Protein AF-F0SH01-F1 (afdb_monomer)

Solvent-accessible surface area (backbone atoms only — not comparable to full-atom values): 15893 Å² total; per-residue (Å²): 144,84,71,73,72,69,57,60,60,58,58,56,66,62,65,69,68,77,70,70,72,73,74,73,81,57,83,86,69,42,70,68,58,57,52,43,49,51,37,53,49,56,49,49,56,51,41,52,53,44,35,69,57,46,39,60,54,51,52,52,50,36,33,72,75,47,44,94,51,23,65,61,57,51,55,61,57,44,83,48,73,80,53,40,62,74,52,72,56,98,60,82,76,80,40,60,64,52,44,46,44,32,52,62,66,40,24,83,83,57,43,54,86,79,44,58,76,64,53,55,49,41,46,56,50,51,49,50,52,52,50,40,54,75,68,68,49,91,56,51,69,68,56,39,52,49,50,38,53,44,45,24,55,48,30,46,70,74,66,36,54,69,65,18,47,55,37,48,51,55,48,49,53,53,49,54,50,56,49,50,53,52,51,53,51,51,51,51,52,51,53,52,53,53,51,51,54,53,53,48,50,50,52,52,52,52,51,51,53,54,44,50,54,51,61,73,65,75,51,96,74,42,64,65,60,45,52,51,52,51,52,51,51,52,49,52,46,51,50,54,74,71,50,76,80,87,76,63,59,82,41,67,34,95,88,75,72,43,79,35,59,54,95,62,56,84,78,81,72,66,81,73,133

Organism: Rubinisphaera brasiliensis (strain ATCC 49424 / DSM 5305 / JCM 21570 / IAM 15109 / NBRC 103401 / IFAM 1448) (NCBI:txid756272)

Sequence (273 aa):
MNQSLANSDAEKSNADKSNAARPEPTEESSPAREKKALHRDYVRDALDTLVEGLAPYAEDRLRDVYRDNWMRYAKSSFRRPREQAKTQGNDFEWDAHSTLTVIWDQWNAVFRQHLGHYERSLVSELREFRNRWAHQRQLNFDDTYRVLDSIERLLTAIGCDELASEIYDSKQELLEREFSDKLNEDQRRRHNQQNKWWTIGVYVICCIAIVAQMILSWQSSSYLLAGFVVIVFIFLIYQRLRNEPVVYGPRECRKCFRIIYTPDCPYCGRKNN

Structure (mmCIF, N/CA/C/O backbone):
data_AF-F0SH01-F1
#
_entry.id   AF-F0SH01-F1
#
loop_
_atom_site.group_PDB
_atom_site.id
_atom_site.type_symbol
_atom_site.label_atom_id
_atom_site.label_alt_id
_atom_site.label_comp_id
_atom_site.label_asym_id
_atom_site.label_entity_id
_atom_site.label_seq_id
_atom_site.pdbx_PDB_ins_code
_atom_site.Cartn_x
_atom_site.Cartn_y
_atom_site.Cartn_z
_atom_site.occupancy
_atom_site.B_iso_or_equiv
_atom_site.auth_seq_id
_atom_site.auth_comp_id
_atom_site.auth_asym_id
_atom_site.auth_atom_id
_atom_site.pdbx_PDB_model_num
ATOM 1 N N . MET A 1 1 ? 15.826 -59.016 -51.891 1.00 50.75 1 MET A N 1
ATOM 2 C CA . MET A 1 1 ? 15.170 -57.807 -52.437 1.00 50.75 1 MET A CA 1
ATOM 3 C C . MET A 1 1 ? 13.979 -57.390 -51.563 1.00 50.75 1 MET A C 1
ATOM 5 O O . MET A 1 1 ? 12.915 -57.143 -52.091 1.00 50.75 1 MET A O 1
ATOM 9 N N . ASN A 1 2 ? 14.147 -57.353 -50.230 1.00 47.81 2 ASN A N 1
ATOM 10 C CA . ASN A 1 2 ? 13.101 -57.001 -49.248 1.00 47.81 2 ASN A CA 1
ATOM 11 C C . ASN A 1 2 ? 13.754 -56.531 -47.928 1.00 47.81 2 ASN A C 1
ATOM 13 O O . ASN A 1 2 ? 13.480 -57.052 -46.856 1.00 47.81 2 ASN A O 1
ATOM 17 N N . GLN A 1 3 ? 14.706 -55.597 -48.018 1.00 47.91 3 GLN A N 1
ATOM 18 C CA . GLN A 1 3 ? 15.321 -54.976 -46.832 1.00 47.91 3 GLN A CA 1
ATOM 19 C C . GLN A 1 3 ? 15.516 -53.457 -46.965 1.00 47.91 3 GLN A C 1
ATOM 21 O O . GLN A 1 3 ? 15.785 -52.801 -45.969 1.00 47.91 3 GLN A O 1
ATOM 26 N N . SER A 1 4 ? 15.307 -52.866 -48.152 1.00 47.84 4 SER A N 1
ATOM 27 C CA . SER A 1 4 ? 15.396 -51.408 -48.344 1.00 47.84 4 SER A CA 1
ATOM 28 C C . SER A 1 4 ? 14.057 -50.672 -48.219 1.00 47.84 4 SER A C 1
ATOM 30 O O . SER A 1 4 ? 14.062 -49.455 -48.101 1.00 47.84 4 SER A O 1
ATOM 32 N N . LEU A 1 5 ? 12.920 -51.379 -48.225 1.00 47.28 5 LEU A N 1
ATOM 33 C CA . LEU A 1 5 ? 11.587 -50.768 -48.090 1.00 47.28 5 LEU A CA 1
ATOM 34 C C . LEU A 1 5 ? 11.130 -50.626 -46.629 1.00 47.28 5 LEU A C 1
ATOM 36 O O . LEU A 1 5 ? 10.235 -49.845 -46.354 1.00 47.28 5 LEU A O 1
ATOM 40 N N . ALA A 1 6 ? 11.771 -51.317 -45.679 1.00 44.41 6 ALA A N 1
ATOM 41 C CA . ALA A 1 6 ? 11.445 -51.187 -44.254 1.00 44.41 6 ALA A CA 1
ATOM 42 C C . ALA A 1 6 ? 12.152 -49.997 -43.572 1.00 44.41 6 ALA A C 1
ATOM 44 O O . ALA A 1 6 ? 11.698 -49.530 -42.532 1.00 44.41 6 ALA A O 1
ATOM 45 N N . ASN A 1 7 ? 13.236 -49.475 -44.164 1.00 45.88 7 ASN A N 1
ATOM 46 C CA . ASN A 1 7 ? 13.971 -48.332 -43.608 1.00 45.88 7 ASN A CA 1
ATOM 47 C C . ASN A 1 7 ? 13.431 -46.968 -44.072 1.00 45.88 7 ASN A C 1
ATOM 49 O O . ASN A 1 7 ? 13.646 -45.983 -43.374 1.00 45.88 7 ASN A O 1
ATOM 53 N N . SER A 1 8 ? 12.682 -46.886 -45.180 1.00 45.12 8 SER A N 1
ATOM 54 C CA . SER A 1 8 ? 12.105 -45.611 -45.645 1.00 45.12 8 SER A CA 1
ATOM 55 C C . SER A 1 8 ? 10.861 -45.173 -44.868 1.00 45.12 8 SER A C 1
ATOM 57 O O . SER A 1 8 ? 10.543 -43.984 -44.836 1.00 45.12 8 SER A O 1
ATOM 59 N N . ASP A 1 9 ? 10.164 -46.115 -44.230 1.00 44.12 9 ASP A N 1
ATOM 60 C CA . ASP A 1 9 ? 8.953 -45.826 -43.453 1.00 44.12 9 ASP A CA 1
ATOM 61 C C . ASP A 1 9 ? 9.283 -45.441 -42.001 1.00 44.12 9 ASP A C 1
ATOM 63 O O . ASP A 1 9 ? 8.561 -44.660 -41.377 1.00 44.12 9 ASP A O 1
ATOM 67 N N . ALA A 1 10 ? 10.434 -45.890 -41.485 1.00 41.59 10 ALA A N 1
ATOM 68 C CA . ALA A 1 10 ? 10.948 -45.470 -40.183 1.00 41.59 10 ALA A CA 1
ATOM 69 C C . ALA A 1 10 ? 11.463 -44.016 -40.201 1.00 41.59 10 ALA A C 1
ATOM 71 O O . ALA A 1 10 ? 11.224 -43.272 -39.247 1.00 41.59 10 ALA A O 1
ATOM 72 N N . GLU A 1 11 ? 12.087 -43.577 -41.301 1.00 42.56 11 GLU A N 1
ATOM 73 C CA . GLU A 1 11 ? 12.596 -42.204 -41.459 1.00 42.56 11 GLU A CA 1
ATOM 74 C C . GLU A 1 11 ? 11.481 -41.166 -41.673 1.00 42.56 11 GLU A C 1
ATOM 76 O O . GLU A 1 11 ? 11.584 -40.040 -41.185 1.00 42.56 11 GLU A O 1
ATOM 81 N N . LYS A 1 12 ? 10.362 -41.546 -42.306 1.00 41.91 12 LYS A N 1
ATOM 82 C CA . LYS A 1 12 ? 9.198 -40.654 -42.466 1.00 41.91 12 LYS A CA 1
ATOM 83 C C . LYS A 1 12 ? 8.410 -40.434 -41.174 1.00 41.91 12 LYS A C 1
ATOM 85 O O . LYS A 1 12 ? 7.830 -39.366 -41.009 1.00 41.91 12 LYS A O 1
ATOM 90 N N . SER A 1 13 ? 8.440 -41.373 -40.224 1.00 40.19 13 SER A N 1
ATOM 91 C CA . SER A 1 13 ? 7.768 -41.193 -38.923 1.00 40.19 13 SER A CA 1
ATOM 92 C C . SER A 1 13 ? 8.499 -40.232 -37.970 1.00 40.19 13 SER A C 1
ATOM 94 O O . SER A 1 13 ? 7.921 -39.778 -36.980 1.00 40.19 13 SER A O 1
ATOM 96 N N . ASN A 1 14 ? 9.765 -39.908 -38.265 1.00 40.03 14 ASN A N 1
ATOM 97 C CA . ASN A 1 14 ? 10.596 -39.043 -37.427 1.00 40.03 14 ASN A CA 1
ATOM 98 C C . ASN A 1 14 ? 10.674 -37.591 -37.940 1.00 40.03 14 ASN A C 1
ATOM 100 O O . ASN A 1 14 ? 11.150 -36.715 -37.224 1.00 40.03 14 ASN A O 1
ATOM 104 N N . ALA A 1 15 ? 10.162 -37.320 -39.147 1.00 35.28 15 ALA A N 1
ATOM 105 C CA . ALA A 1 15 ? 10.068 -35.972 -39.716 1.00 35.28 15 ALA A CA 1
ATOM 106 C C . ALA A 1 15 ? 8.782 -35.219 -39.305 1.00 35.28 15 ALA A C 1
ATOM 108 O O . ALA A 1 15 ? 8.747 -33.996 -39.377 1.00 35.28 15 ALA A O 1
ATOM 109 N N . ASP A 1 16 ? 7.757 -35.922 -38.807 1.00 36.41 16 ASP A N 1
ATOM 110 C CA . ASP A 1 16 ? 6.488 -35.317 -38.354 1.00 36.41 16 ASP A CA 1
ATOM 111 C C . ASP A 1 16 ? 6.475 -34.943 -36.856 1.00 36.41 16 ASP A C 1
ATOM 113 O O . ASP A 1 16 ? 5.532 -34.332 -36.357 1.00 36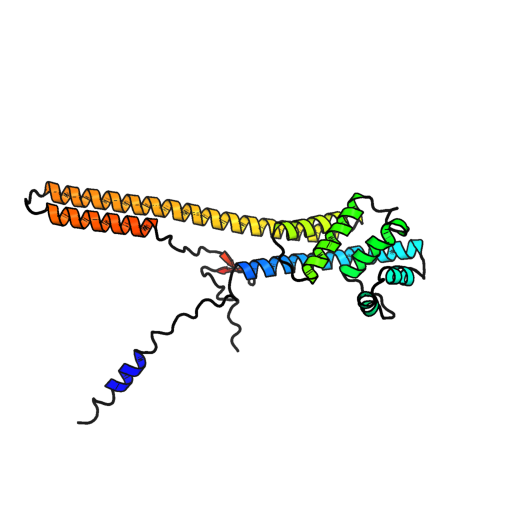.41 16 ASP A O 1
ATOM 117 N N . LYS A 1 17 ? 7.543 -35.263 -36.109 1.00 41.81 17 LYS A N 1
ATOM 118 C CA . LYS A 1 17 ? 7.677 -34.917 -34.678 1.00 41.81 17 LYS A CA 1
ATOM 119 C C . LYS A 1 17 ? 8.419 -33.605 -34.409 1.00 41.81 17 LYS A C 1
ATOM 121 O O . LYS A 1 17 ? 8.503 -33.192 -33.255 1.00 41.81 17 LYS A O 1
ATOM 126 N N . SER A 1 18 ? 8.914 -32.914 -35.437 1.00 39.06 18 SER A N 1
ATOM 127 C CA . SER A 1 18 ? 9.563 -31.601 -35.284 1.00 39.06 18 SER A CA 1
ATOM 128 C C . SER A 1 18 ? 8.606 -30.414 -35.406 1.00 39.06 18 SER A C 1
ATOM 130 O O . SER A 1 18 ? 9.045 -29.275 -35.272 1.00 39.06 18 SER A O 1
ATOM 132 N N . ASN A 1 19 ? 7.310 -30.655 -35.622 1.00 43.19 19 ASN A N 1
ATOM 133 C CA . ASN A 1 19 ? 6.289 -29.609 -35.672 1.00 43.19 19 ASN A CA 1
ATOM 134 C C . ASN A 1 19 ? 5.357 -29.679 -34.453 1.00 43.19 19 ASN A C 1
ATOM 136 O O . ASN A 1 19 ? 4.139 -29.543 -34.564 1.00 43.19 19 ASN A O 1
ATOM 140 N N . ALA A 1 20 ? 5.940 -29.912 -33.270 1.00 37.62 20 ALA A N 1
ATOM 141 C CA . ALA A 1 20 ? 5.263 -29.658 -32.009 1.00 37.62 20 ALA A CA 1
ATOM 142 C C . ALA A 1 20 ? 4.973 -28.156 -31.947 1.00 37.62 20 ALA A C 1
ATOM 144 O O . ALA A 1 20 ? 5.840 -27.354 -31.592 1.00 37.62 20 ALA A O 1
ATOM 145 N N . ALA A 1 21 ? 3.761 -27.791 -32.370 1.00 39.41 21 ALA A N 1
ATOM 146 C CA . ALA A 1 21 ? 3.187 -26.478 -32.174 1.00 39.41 21 ALA A CA 1
ATOM 147 C C . ALA A 1 21 ? 3.520 -26.039 -30.748 1.00 39.41 21 ALA A C 1
ATOM 149 O O . ALA A 1 21 ? 3.145 -26.694 -29.772 1.00 39.41 21 ALA A O 1
ATOM 150 N N . ARG A 1 22 ? 4.309 -24.967 -30.650 1.00 37.25 22 ARG A N 1
ATOM 151 C CA . ARG A 1 22 ? 4.586 -24.287 -29.392 1.00 37.25 22 ARG A CA 1
ATOM 152 C C . ARG A 1 22 ? 3.225 -24.077 -28.723 1.00 37.25 22 ARG A C 1
ATOM 154 O O . ARG A 1 22 ? 2.374 -23.480 -29.382 1.00 37.25 22 ARG A O 1
ATOM 161 N N . PRO A 1 23 ? 2.983 -24.591 -27.503 1.00 39.38 23 PRO A N 1
ATOM 162 C CA . PRO A 1 23 ? 1.708 -24.354 -26.848 1.00 39.38 23 PRO A CA 1
ATOM 163 C C . PRO A 1 23 ? 1.496 -22.843 -26.828 1.00 39.38 23 PRO A C 1
ATOM 165 O O . PRO A 1 23 ? 2.409 -22.100 -26.444 1.00 39.38 23 PRO A O 1
ATOM 168 N N . GLU A 1 24 ? 0.344 -22.389 -27.331 1.00 43.31 24 GLU A N 1
ATOM 169 C CA . GLU A 1 24 ? -0.058 -20.999 -27.152 1.00 43.31 24 GLU A CA 1
ATOM 170 C C . GLU A 1 24 ? 0.099 -20.671 -25.664 1.00 43.31 24 GLU A C 1
ATOM 172 O O . GLU A 1 24 ? -0.252 -21.509 -24.825 1.00 43.31 24 GLU A O 1
ATOM 177 N N . PRO A 1 25 ? 0.696 -19.519 -25.314 1.00 37.97 25 PRO A N 1
ATOM 178 C CA . PRO A 1 25 ? 0.899 -19.169 -23.922 1.00 37.97 25 PRO A CA 1
ATOM 179 C C . PRO A 1 25 ? -0.473 -19.137 -23.255 1.00 37.97 25 PRO A C 1
ATOM 181 O O . PRO A 1 25 ? -1.287 -18.258 -23.528 1.00 37.97 25 PRO A O 1
ATOM 184 N N . THR A 1 26 ? -0.745 -20.133 -22.413 1.00 43.59 26 THR A N 1
ATOM 185 C CA . THR A 1 26 ? -1.956 -20.192 -21.601 1.00 43.59 26 THR A CA 1
ATOM 186 C C . THR A 1 26 ? -2.073 -18.867 -20.856 1.00 43.59 26 THR A C 1
ATOM 188 O O . THR A 1 26 ? -1.114 -18.463 -20.194 1.00 43.59 26 THR A O 1
ATOM 191 N N . GLU A 1 27 ? -3.237 -18.211 -20.913 1.00 45.94 27 GLU A N 1
ATOM 192 C CA . GLU A 1 27 ? -3.537 -16.962 -20.183 1.00 45.94 27 GLU A CA 1
ATOM 193 C C . GLU A 1 27 ? -3.196 -17.032 -18.672 1.00 45.94 27 GLU A C 1
ATOM 195 O O . GLU A 1 27 ? -3.112 -16.014 -17.982 1.00 45.94 27 GLU A O 1
ATOM 200 N N . GLU A 1 28 ? -2.953 -18.238 -18.151 1.00 43.59 28 GLU A N 1
ATOM 201 C CA . GLU A 1 28 ? -2.461 -18.543 -16.812 1.00 43.59 28 GLU A CA 1
ATOM 202 C C . GLU A 1 28 ? -1.065 -18.008 -16.450 1.00 43.59 28 GLU A C 1
ATOM 204 O O . GLU A 1 28 ? -0.846 -17.749 -15.265 1.00 43.59 28 GLU A O 1
ATOM 209 N N . SER A 1 29 ? -0.150 -17.776 -17.401 1.00 49.88 29 SER A N 1
ATOM 210 C CA . SER A 1 29 ? 1.235 -17.351 -17.098 1.00 49.88 29 SER A CA 1
ATOM 211 C C . SER A 1 29 ? 1.514 -15.852 -17.287 1.00 49.88 29 SER A C 1
ATOM 213 O O . SER A 1 29 ? 2.654 -15.400 -17.175 1.00 49.88 29 SER A O 1
ATOM 215 N N . SER A 1 30 ? 0.481 -15.040 -17.537 1.00 58.41 30 SER A N 1
ATOM 216 C CA . SER A 1 30 ? 0.670 -13.618 -17.842 1.00 58.41 30 SER A CA 1
ATOM 217 C C . SER A 1 30 ? 1.223 -12.820 -16.641 1.00 58.41 30 SER A C 1
ATOM 219 O O . SER A 1 30 ? 0.652 -12.887 -15.544 1.00 58.41 30 SER A O 1
ATOM 221 N N . PRO A 1 31 ? 2.265 -11.978 -16.828 1.00 65.00 31 PRO A N 1
ATOM 222 C CA . PRO A 1 31 ? 2.878 -11.165 -15.766 1.00 65.00 31 PRO A CA 1
ATOM 223 C C . PRO A 1 31 ? 1.879 -10.239 -15.050 1.00 65.00 31 PRO A C 1
ATOM 225 O O . PRO A 1 31 ? 2.060 -9.893 -13.881 1.00 65.00 31 PRO A O 1
ATOM 228 N N . ALA A 1 32 ? 0.776 -9.879 -15.713 1.00 67.69 32 ALA A N 1
ATOM 229 C CA . ALA A 1 32 ? -0.304 -9.104 -15.112 1.00 67.69 32 ALA A CA 1
ATOM 230 C C . ALA A 1 32 ? -1.069 -9.886 -14.027 1.00 67.69 32 ALA A C 1
ATOM 232 O O . ALA A 1 32 ? -1.496 -9.299 -13.034 1.00 67.69 32 ALA A O 1
ATOM 233 N N . ARG A 1 33 ? -1.243 -11.205 -14.185 1.00 69.75 33 ARG A N 1
ATOM 234 C CA . ARG A 1 33 ? -1.909 -12.058 -13.187 1.00 69.75 33 ARG A CA 1
ATOM 235 C C . ARG A 1 33 ? -1.016 -12.274 -11.966 1.00 69.75 33 ARG A C 1
ATOM 237 O O . ARG A 1 33 ? -1.508 -12.196 -10.845 1.00 69.75 33 ARG A O 1
ATOM 244 N N . GLU A 1 34 ? 0.287 -12.449 -12.182 1.00 74.62 34 GLU A N 1
ATOM 245 C CA . GLU A 1 34 ? 1.290 -12.530 -11.111 1.00 74.62 34 GLU A CA 1
ATOM 246 C C . GLU A 1 34 ? 1.342 -11.224 -10.297 1.00 74.62 34 GLU A C 1
ATOM 248 O O . GLU A 1 34 ? 1.315 -11.263 -9.069 1.00 74.62 34 GLU A O 1
ATOM 253 N N . LYS A 1 35 ? 1.310 -10.054 -10.960 1.00 77.69 35 LYS A N 1
ATOM 254 C CA . LYS A 1 35 ? 1.216 -8.744 -10.283 1.00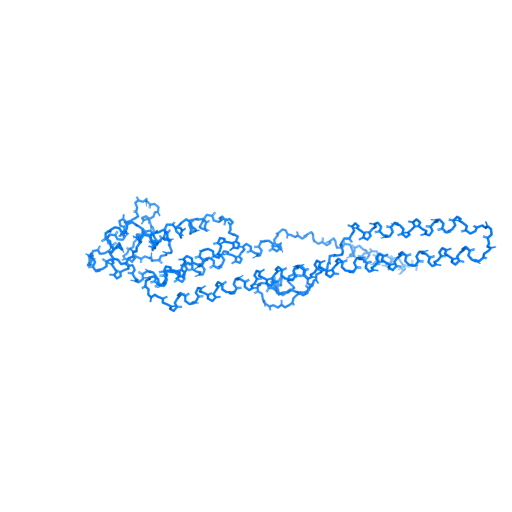 77.69 35 LYS A CA 1
ATOM 255 C C . LYS A 1 35 ? -0.059 -8.600 -9.453 1.00 77.69 35 LYS A C 1
ATOM 257 O O . LYS A 1 35 ? 0.003 -8.136 -8.321 1.00 77.69 35 LYS A O 1
ATOM 262 N N . LYS A 1 36 ? -1.206 -9.039 -9.979 1.00 80.56 36 LYS A N 1
ATOM 263 C CA . LYS A 1 36 ? -2.480 -9.013 -9.241 1.00 80.56 36 LYS A CA 1
ATOM 264 C C . LYS A 1 36 ? -2.457 -9.904 -7.998 1.00 80.56 36 LYS A C 1
ATOM 266 O O . LYS A 1 36 ? -2.973 -9.488 -6.968 1.00 80.56 36 LYS A O 1
ATOM 271 N N . ALA A 1 37 ? -1.890 -11.108 -8.092 1.00 83.88 37 ALA A N 1
ATOM 272 C CA . ALA A 1 37 ? -1.776 -12.013 -6.949 1.00 83.88 37 ALA A CA 1
ATOM 273 C C . ALA A 1 37 ? -0.927 -11.388 -5.832 1.00 83.88 37 ALA A C 1
ATOM 275 O O . ALA A 1 37 ? -1.395 -11.301 -4.703 1.00 83.88 37 ALA A O 1
ATOM 276 N N . LEU A 1 38 ? 0.231 -10.824 -6.195 1.00 87.38 38 LEU A N 1
ATOM 277 C CA . LEU A 1 38 ? 1.145 -10.151 -5.270 1.00 87.38 38 LEU A CA 1
ATOM 278 C C . LEU A 1 38 ? 0.457 -9.044 -4.453 1.00 87.38 38 LEU A C 1
ATOM 280 O O . LEU A 1 38 ? 0.534 -9.042 -3.232 1.00 87.38 38 LEU A O 1
ATOM 284 N N . HIS A 1 39 ? -0.256 -8.122 -5.110 1.00 91.00 39 HIS A N 1
ATOM 285 C CA . HIS A 1 39 ? -0.965 -7.036 -4.416 1.00 91.00 39 HIS A CA 1
ATOM 286 C C . HIS A 1 39 ? -2.023 -7.554 -3.433 1.00 91.00 39 HIS A C 1
ATOM 288 O O . HIS A 1 39 ? -2.220 -6.984 -2.363 1.00 91.00 39 HIS A O 1
ATOM 294 N N . ARG A 1 40 ? -2.706 -8.652 -3.779 1.00 90.62 40 ARG A N 1
ATOM 295 C CA . ARG A 1 40 ? -3.684 -9.268 -2.875 1.00 90.62 40 ARG A CA 1
ATOM 296 C C . ARG A 1 40 ? -3.033 -9.939 -1.673 1.00 90.62 40 ARG A C 1
ATOM 298 O O . ARG A 1 40 ? -3.674 -9.953 -0.625 1.00 90.62 40 ARG A O 1
ATOM 305 N N . ASP A 1 41 ? -1.840 -10.500 -1.842 1.00 91.62 41 ASP A N 1
ATOM 306 C CA . ASP A 1 41 ? -1.073 -11.108 -0.757 1.00 91.62 41 ASP A CA 1
ATOM 307 C C . ASP A 1 41 ? -0.595 -10.025 0.221 1.00 91.62 41 ASP A C 1
ATOM 309 O O . ASP A 1 41 ? -0.953 -10.108 1.388 1.00 91.62 41 ASP A O 1
ATOM 313 N N . TYR A 1 42 ? 0.010 -8.927 -0.257 1.00 93.56 42 TYR A N 1
ATOM 314 C CA . TYR A 1 42 ? 0.373 -7.784 0.604 1.00 93.56 42 TYR A CA 1
ATOM 315 C C . TYR A 1 42 ? -0.819 -7.222 1.391 1.00 93.56 42 TYR A C 1
ATOM 317 O O . TYR A 1 42 ? -0.696 -6.929 2.574 1.00 93.56 42 TYR A O 1
ATOM 325 N N . VAL A 1 43 ? -1.989 -7.068 0.754 1.00 95.19 43 VAL A N 1
ATOM 326 C CA . VAL A 1 43 ? -3.188 -6.587 1.463 1.00 95.19 43 VAL A CA 1
ATOM 327 C C . VAL A 1 43 ? -3.702 -7.607 2.476 1.00 95.19 43 VAL A C 1
ATOM 329 O O . VAL A 1 43 ? -4.187 -7.197 3.524 1.00 95.19 43 VAL A O 1
ATOM 332 N N . ARG A 1 44 ? -3.632 -8.912 2.183 1.00 94.44 44 ARG A N 1
ATOM 333 C CA . ARG A 1 44 ? -4.015 -9.949 3.151 1.00 94.44 44 ARG A CA 1
ATOM 334 C C . ARG A 1 44 ? -3.104 -9.868 4.371 1.00 94.44 44 ARG A C 1
ATOM 336 O O . ARG A 1 44 ? -3.612 -9.684 5.466 1.00 94.44 44 ARG A O 1
ATOM 343 N N . ASP A 1 45 ? -1.798 -9.939 4.144 1.00 95.56 45 ASP A N 1
ATOM 344 C CA . ASP A 1 45 ? -0.805 -10.006 5.211 1.00 95.56 45 ASP A CA 1
ATOM 345 C C . ASP A 1 45 ? -0.876 -8.733 6.075 1.00 95.56 45 ASP A C 1
ATOM 347 O O . ASP A 1 45 ? -0.974 -8.817 7.293 1.00 95.56 45 ASP A O 1
ATOM 351 N N . ALA A 1 46 ? -1.020 -7.554 5.456 1.00 96.81 46 ALA A N 1
ATOM 352 C CA . ALA A 1 46 ? -1.206 -6.304 6.192 1.00 96.81 46 ALA A CA 1
ATOM 353 C C . ALA A 1 46 ? -2.509 -6.260 7.017 1.00 96.81 46 ALA A C 1
ATOM 355 O O . ALA A 1 46 ? -2.527 -5.711 8.118 1.00 96.81 46 ALA A O 1
ATOM 356 N N . LEU A 1 47 ? -3.616 -6.810 6.499 1.00 96.56 47 LEU A N 1
ATOM 357 C CA . LEU A 1 47 ? -4.873 -6.901 7.250 1.00 96.56 47 LEU A CA 1
ATOM 358 C C . LEU A 1 47 ? -4.767 -7.878 8.427 1.00 96.56 47 LEU A C 1
ATOM 360 O O . LEU A 1 47 ? -5.421 -7.643 9.441 1.00 96.56 47 LEU A O 1
ATOM 364 N N . ASP A 1 48 ? -3.965 -8.933 8.305 1.00 96.38 48 ASP A N 1
ATOM 365 C CA . ASP A 1 48 ? -3.720 -9.885 9.388 1.00 96.38 48 ASP A CA 1
ATOM 366 C C . ASP A 1 48 ? -2.876 -9.224 10.498 1.00 96.38 48 ASP A C 1
ATOM 368 O O . ASP A 1 48 ? -3.296 -9.228 11.656 1.00 96.38 48 ASP A O 1
ATOM 372 N N . THR A 1 49 ? -1.794 -8.515 10.148 1.00 97.44 49 THR A N 1
ATOM 373 C CA . THR A 1 49 ? -1.001 -7.697 11.093 1.00 97.44 49 THR A CA 1
ATOM 374 C C . THR A 1 49 ? -1.848 -6.609 11.766 1.00 97.44 49 THR A C 1
ATOM 376 O O . THR A 1 49 ? -1.715 -6.336 12.960 1.00 97.44 49 THR A O 1
ATOM 379 N N . LEU A 1 50 ? -2.776 -5.986 11.026 1.00 97.44 50 LEU A N 1
ATOM 380 C CA . LEU A 1 50 ? -3.717 -5.029 11.610 1.00 97.44 50 LEU A CA 1
ATOM 381 C C . LEU A 1 50 ? -4.560 -5.686 12.707 1.00 97.44 50 LEU A C 1
ATOM 383 O O . LEU A 1 50 ? -4.773 -5.076 13.751 1.00 97.44 50 LEU A O 1
ATOM 387 N N . VAL A 1 51 ? -5.080 -6.892 12.465 1.00 96.69 51 VAL A N 1
ATOM 388 C CA . VAL A 1 51 ? -5.902 -7.616 13.445 1.00 96.69 51 VAL A CA 1
ATOM 389 C C . VAL A 1 51 ? -5.086 -7.954 14.684 1.00 96.69 51 VAL A C 1
ATOM 391 O O . VAL A 1 51 ? -5.598 -7.764 15.785 1.00 96.69 51 VAL A O 1
ATOM 394 N N . GLU A 1 52 ? -3.835 -8.376 14.515 1.00 96.69 52 GLU A N 1
ATOM 395 C CA . GLU A 1 52 ? -2.928 -8.708 15.616 1.00 96.69 52 GLU A CA 1
ATOM 396 C C . GLU A 1 52 ? -2.767 -7.555 16.618 1.00 96.69 52 GLU A C 1
ATOM 398 O O . GLU A 1 52 ? -2.867 -7.771 17.824 1.00 96.69 52 GLU A O 1
ATOM 403 N N . GLY A 1 53 ? -2.615 -6.316 16.138 1.00 95.75 53 GLY A N 1
ATOM 404 C CA . GLY A 1 53 ? -2.519 -5.141 17.014 1.00 95.75 53 GLY A CA 1
ATOM 405 C C . GLY A 1 53 ? -3.870 -4.590 17.471 1.00 95.75 53 GLY A C 1
ATOM 406 O O . GLY A 1 53 ? -4.057 -4.197 18.624 1.00 95.75 53 GLY A O 1
ATOM 407 N N . LEU A 1 54 ? -4.843 -4.542 16.562 1.00 95.69 54 LEU A N 1
ATOM 408 C CA . LEU A 1 54 ? -6.087 -3.808 16.776 1.00 95.69 54 LEU A CA 1
ATOM 409 C C . LEU A 1 54 ? -7.133 -4.609 17.563 1.00 95.69 54 LEU A C 1
ATOM 411 O O . LEU A 1 54 ? -7.957 -4.003 18.251 1.00 95.69 54 LEU A O 1
ATOM 415 N N . ALA A 1 55 ? -7.128 -5.943 17.479 1.00 95.12 55 ALA A N 1
ATOM 416 C CA . ALA A 1 55 ? -8.090 -6.777 18.199 1.00 95.12 55 ALA A CA 1
ATOM 417 C C . ALA A 1 55 ? -7.891 -6.745 19.728 1.00 95.12 55 ALA A C 1
ATOM 419 O O . ALA A 1 55 ? -8.872 -6.441 20.415 1.00 95.12 55 ALA A O 1
ATOM 420 N N . PRO A 1 56 ? -6.672 -6.940 20.280 1.00 95.56 56 PRO A N 1
ATOM 421 C CA . PRO A 1 56 ? -6.439 -6.803 21.721 1.00 95.56 56 PRO A CA 1
ATOM 422 C C . PRO A 1 56 ? -6.787 -5.399 22.227 1.00 95.56 56 PRO A C 1
ATOM 424 O O . PRO A 1 56 ? -7.500 -5.252 23.218 1.00 95.56 56 PRO A O 1
ATOM 427 N N . TYR A 1 57 ? -6.391 -4.360 21.482 1.00 95.94 57 TYR A N 1
ATOM 428 C CA . TYR A 1 57 ? -6.744 -2.976 21.804 1.00 95.94 57 TYR A CA 1
ATOM 429 C C . TYR A 1 57 ? -8.265 -2.759 21.850 1.00 95.94 57 TYR A C 1
ATOM 431 O O . TYR A 1 57 ? -8.782 -2.109 22.761 1.00 95.94 57 TYR A O 1
ATOM 439 N N . ALA A 1 58 ? -9.004 -3.289 20.871 1.00 95.31 58 ALA A N 1
ATOM 440 C CA . ALA A 1 58 ? -10.457 -3.171 20.838 1.00 95.31 58 ALA A CA 1
ATOM 441 C C . ALA A 1 58 ? -11.108 -3.877 22.030 1.00 95.31 58 ALA A C 1
ATOM 443 O O . ALA A 1 58 ? -12.015 -3.315 22.647 1.00 95.31 58 ALA A O 1
ATOM 444 N N . GLU A 1 59 ? -10.645 -5.082 22.360 1.00 94.69 59 GLU A N 1
ATOM 445 C CA . GLU A 1 59 ? -11.140 -5.852 23.495 1.00 94.69 59 GLU A CA 1
ATOM 446 C C . GLU A 1 59 ? -10.920 -5.119 24.823 1.00 94.69 59 GLU A C 1
ATOM 448 O O . GLU A 1 59 ? -11.877 -4.947 25.582 1.00 94.69 59 GLU A O 1
ATOM 453 N N . ASP A 1 60 ? -9.713 -4.609 25.067 1.00 95.00 60 ASP A N 1
ATOM 454 C CA . ASP A 1 60 ? -9.379 -3.868 26.287 1.00 95.00 60 ASP A CA 1
ATOM 455 C C . ASP A 1 60 ? -10.259 -2.625 26.449 1.00 95.00 60 ASP A C 1
ATOM 457 O O . ASP A 1 60 ? -10.876 -2.415 27.496 1.00 95.00 60 ASP A O 1
ATOM 461 N N . ARG A 1 61 ? -10.426 -1.836 25.380 1.00 95.69 61 ARG A N 1
ATOM 462 C CA . ARG A 1 61 ? -11.285 -0.640 25.415 1.00 95.69 61 ARG A CA 1
ATOM 463 C C . ARG A 1 61 ? -12.756 -0.975 25.627 1.00 95.69 61 ARG A C 1
ATOM 465 O O . ARG A 1 61 ? -13.463 -0.250 26.330 1.00 95.69 61 ARG A O 1
ATOM 472 N N . LEU A 1 62 ? -13.239 -2.075 25.055 1.00 94.69 62 LEU A N 1
ATOM 473 C CA . LEU A 1 62 ? -14.603 -2.540 25.299 1.00 94.69 62 LEU A CA 1
ATOM 474 C C . LEU A 1 62 ? -14.778 -3.035 26.741 1.00 94.69 62 LEU A C 1
ATOM 476 O O . LEU A 1 62 ? -15.816 -2.760 27.344 1.00 94.69 62 LEU A O 1
ATOM 480 N N . ARG A 1 63 ? -13.783 -3.725 27.311 1.00 95.56 63 ARG A N 1
ATOM 481 C CA . ARG A 1 63 ? -13.777 -4.171 28.715 1.00 95.56 63 ARG A CA 1
ATOM 482 C C . ARG A 1 63 ? -13.725 -2.997 29.690 1.00 95.56 63 ARG A C 1
ATOM 484 O O . ARG A 1 63 ? -14.407 -3.041 30.715 1.00 95.56 63 ARG A O 1
ATOM 491 N N . ASP A 1 64 ? -13.006 -1.927 29.367 1.00 95.69 64 ASP A N 1
ATOM 492 C CA . ASP A 1 64 ? -12.951 -0.715 30.192 1.00 95.69 64 ASP A CA 1
ATOM 493 C C . ASP A 1 64 ? -14.334 -0.074 30.376 1.00 95.69 64 ASP A C 1
ATOM 495 O O . ASP A 1 64 ? -14.694 0.328 31.486 1.00 95.69 64 ASP A O 1
ATOM 499 N N . VAL A 1 65 ? -15.131 -0.025 29.303 1.00 95.31 65 VAL A N 1
ATOM 500 C CA . VAL A 1 65 ? -16.453 0.624 29.298 1.00 95.31 65 VAL A CA 1
ATOM 501 C C . VAL A 1 65 ? -17.569 -0.330 29.730 1.00 95.31 65 VAL A C 1
ATOM 503 O O . VAL A 1 65 ? -18.425 0.035 30.537 1.00 95.31 65 VAL A O 1
ATOM 506 N N . TYR A 1 66 ? -17.579 -1.558 29.208 1.00 94.12 66 TYR A N 1
ATOM 507 C CA . TYR A 1 66 ? -18.693 -2.502 29.360 1.00 94.12 66 TYR A CA 1
ATOM 508 C C . TYR A 1 66 ? -18.424 -3.652 30.338 1.00 94.12 66 TYR A C 1
ATOM 510 O O . TYR A 1 66 ? -19.340 -4.440 30.605 1.00 94.12 66 TYR A O 1
ATOM 518 N N . ARG A 1 67 ? -17.208 -3.746 30.897 1.00 93.75 67 ARG A N 1
ATOM 519 C CA . ARG A 1 67 ? -16.792 -4.798 31.843 1.00 93.75 67 ARG A CA 1
ATOM 520 C C . ARG A 1 67 ? -17.070 -6.188 31.262 1.00 93.75 67 ARG A C 1
ATOM 522 O O . ARG A 1 67 ? -16.810 -6.416 30.086 1.00 93.75 67 ARG A O 1
ATOM 529 N N . ASP A 1 68 ? -17.650 -7.101 32.036 1.00 90.25 68 ASP A N 1
ATOM 530 C CA . ASP A 1 68 ? -17.925 -8.485 31.617 1.00 90.25 68 ASP A CA 1
ATOM 531 C C . ASP A 1 68 ? -18.933 -8.599 30.460 1.00 90.25 68 ASP A C 1
ATOM 533 O O . ASP A 1 68 ? -18.996 -9.620 29.778 1.00 90.25 68 ASP A O 1
ATOM 537 N N . ASN A 1 69 ? -19.707 -7.543 30.187 1.00 90.19 69 ASN A N 1
ATOM 538 C CA . ASN A 1 69 ? -20.695 -7.531 29.107 1.00 90.19 69 ASN A CA 1
ATOM 539 C C . ASN A 1 69 ? -20.118 -7.101 27.752 1.00 90.19 69 ASN A C 1
ATOM 541 O O . ASN A 1 69 ? -20.870 -7.021 26.776 1.00 90.19 69 ASN A O 1
ATOM 545 N N . TRP A 1 70 ? -18.816 -6.819 27.664 1.00 92.19 70 TRP A N 1
ATOM 546 C CA . TRP A 1 70 ? -18.169 -6.303 26.455 1.00 92.19 70 TRP A CA 1
ATOM 547 C C . TRP A 1 70 ? -18.470 -7.144 25.205 1.00 92.19 70 TRP A C 1
ATOM 549 O O . TRP A 1 70 ? -18.822 -6.597 24.159 1.00 92.19 70 TRP A O 1
ATOM 559 N N . MET A 1 71 ? -18.459 -8.475 25.334 1.00 89.38 71 MET A N 1
ATOM 560 C CA . MET A 1 71 ? -18.701 -9.396 24.222 1.00 89.38 71 MET A CA 1
ATOM 561 C C . MET A 1 71 ? -20.125 -9.269 23.662 1.00 89.38 71 MET A C 1
ATOM 563 O O . MET A 1 71 ? -20.341 -9.396 22.456 1.00 89.38 71 MET A O 1
ATOM 567 N N . ARG A 1 72 ? -21.118 -8.974 24.511 1.00 88.75 72 ARG A N 1
ATOM 568 C CA . ARG A 1 72 ? -22.499 -8.735 24.067 1.00 88.75 72 ARG A CA 1
ATOM 569 C C . ARG A 1 72 ? -22.582 -7.480 23.200 1.00 88.75 72 ARG A C 1
ATOM 571 O O . ARG A 1 72 ? -23.275 -7.495 22.183 1.00 88.75 72 ARG A O 1
ATOM 578 N N . TYR A 1 73 ? -21.877 -6.417 23.583 1.00 89.88 73 TYR A N 1
ATOM 579 C CA . TYR A 1 73 ? -21.841 -5.173 22.814 1.00 89.88 73 TYR A CA 1
ATOM 580 C C . TYR A 1 73 ? -21.057 -5.333 21.509 1.00 89.88 73 TYR A C 1
ATOM 582 O O . TYR A 1 73 ? -21.553 -4.908 20.469 1.00 89.88 73 TYR A O 1
ATOM 590 N N . ALA A 1 74 ? -19.929 -6.048 21.520 1.00 90.06 74 ALA A N 1
ATOM 591 C CA . ALA A 1 74 ? -19.198 -6.396 20.300 1.00 90.06 74 ALA A CA 1
ATOM 592 C C . ALA A 1 74 ? -20.077 -7.187 19.312 1.00 90.06 74 ALA A C 1
ATOM 594 O O . ALA A 1 74 ? -20.176 -6.839 18.136 1.00 90.06 74 ALA A O 1
ATOM 595 N N . LYS A 1 75 ? -20.808 -8.204 19.792 1.00 88.25 75 LYS A N 1
ATOM 596 C CA . LYS A 1 75 ? -21.749 -8.981 18.963 1.00 88.25 75 LYS A CA 1
ATOM 597 C C . LYS A 1 75 ? -22.925 -8.139 18.453 1.00 88.25 75 LYS A C 1
ATOM 599 O O . LYS A 1 75 ? -23.423 -8.391 17.358 1.00 88.25 75 LYS A O 1
ATOM 604 N N . SER A 1 76 ? -23.350 -7.114 19.198 1.00 88.56 76 SER A N 1
ATOM 605 C CA . SER A 1 76 ? -24.445 -6.221 18.785 1.00 88.56 76 SER A CA 1
ATOM 606 C C . SER A 1 76 ? -24.119 -5.359 17.557 1.00 88.56 76 SER A C 1
ATOM 608 O O . SER A 1 76 ? -25.037 -4.918 16.860 1.00 88.56 76 SER A O 1
ATOM 610 N N . SER A 1 77 ? -22.831 -5.188 17.237 1.00 88.12 77 SER A N 1
ATOM 611 C CA . SER A 1 77 ? -22.378 -4.480 16.036 1.00 88.12 77 SER A CA 1
ATOM 612 C C . SER A 1 77 ? -22.711 -5.215 14.732 1.00 88.12 77 SER A C 1
ATOM 614 O O . SER A 1 77 ? -22.720 -4.603 13.663 1.00 88.12 77 SER A O 1
ATOM 616 N N . PHE A 1 78 ? -23.070 -6.502 14.799 1.00 86.19 78 PHE A N 1
ATOM 617 C CA . PHE A 1 78 ? -23.463 -7.314 13.645 1.00 86.19 78 PHE A CA 1
ATOM 618 C C . PHE A 1 78 ? -24.987 -7.439 13.564 1.00 86.19 78 PHE A C 1
ATOM 620 O O . PHE A 1 78 ? -25.621 -8.289 14.194 1.00 86.19 78 PHE A O 1
ATOM 627 N N . ARG A 1 79 ? -25.611 -6.570 12.762 1.00 73.94 79 ARG A N 1
ATOM 628 C CA . ARG A 1 79 ? -27.079 -6.519 12.622 1.00 73.94 79 ARG A CA 1
ATOM 629 C C . ARG A 1 79 ? -27.626 -7.487 11.575 1.00 73.94 79 ARG A C 1
ATOM 631 O O . ARG A 1 79 ? -28.825 -7.754 11.570 1.00 73.94 79 ARG A O 1
ATOM 638 N N . ARG A 1 80 ? -26.789 -7.984 10.657 1.00 73.56 80 ARG A N 1
ATOM 639 C CA . ARG A 1 80 ? -27.243 -8.843 9.553 1.00 73.56 80 ARG A CA 1
ATOM 640 C C . ARG A 1 80 ? -27.173 -10.327 9.935 1.00 73.56 80 ARG A C 1
ATOM 642 O O . ARG A 1 80 ? -26.149 -10.753 10.465 1.00 73.56 80 ARG A O 1
ATOM 649 N N . PRO A 1 81 ? -28.166 -11.158 9.556 1.00 58.19 81 PRO A N 1
ATOM 650 C CA . PRO A 1 81 ? -28.168 -12.594 9.869 1.00 58.19 81 PRO A CA 1
ATOM 651 C C . PRO A 1 81 ? -26.908 -13.342 9.398 1.00 58.19 81 PRO A C 1
ATOM 653 O O . PRO A 1 81 ? -26.394 -14.214 10.092 1.00 58.19 81 PRO A O 1
ATOM 656 N N . ARG A 1 82 ? -26.358 -12.957 8.235 1.00 61.88 82 ARG A N 1
ATOM 657 C CA . ARG A 1 82 ? -25.123 -13.536 7.673 1.00 61.88 82 ARG A CA 1
ATOM 658 C C . ARG A 1 82 ? -23.867 -13.196 8.488 1.00 61.88 82 ARG A C 1
ATOM 660 O O . ARG A 1 82 ? -22.914 -13.964 8.475 1.00 61.88 82 ARG A O 1
ATOM 667 N N . GLU A 1 83 ? -23.861 -12.055 9.171 1.00 65.25 83 GLU A N 1
ATOM 668 C CA . GLU A 1 83 ? -22.763 -11.617 10.045 1.00 65.25 83 GLU A CA 1
ATOM 669 C C . GLU A 1 83 ? -22.905 -12.238 11.443 1.00 65.25 83 GLU A C 1
ATOM 671 O O . GLU A 1 83 ? 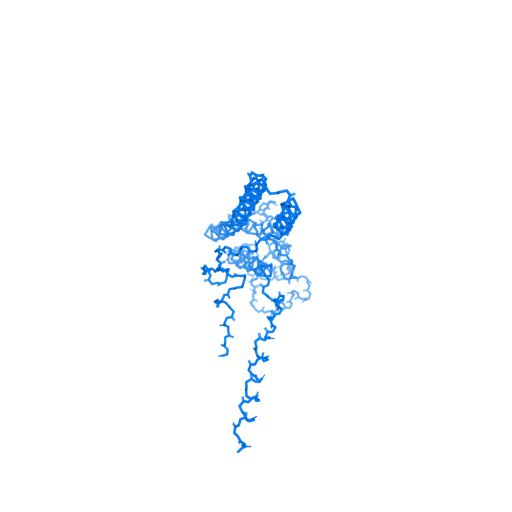-21.920 -12.650 12.049 1.00 65.25 83 GLU A O 1
ATOM 676 N N . GLN A 1 84 ? -24.144 -12.407 11.912 1.00 61.34 84 GLN A N 1
ATOM 677 C CA . GLN A 1 84 ? -24.457 -13.094 13.167 1.00 61.34 84 GLN A CA 1
ATOM 678 C C . GLN A 1 84 ? -24.080 -14.578 13.126 1.00 61.34 84 GLN A C 1
ATOM 680 O O . GLN A 1 84 ? -23.592 -15.107 14.114 1.00 61.34 84 GLN A O 1
ATOM 685 N N . ALA A 1 85 ? -24.235 -15.250 11.981 1.00 58.81 85 ALA A N 1
ATOM 686 C CA . ALA A 1 85 ? -23.830 -16.649 11.819 1.00 58.81 85 ALA A CA 1
ATOM 687 C C . ALA A 1 85 ? -22.330 -16.887 12.078 1.00 58.81 85 ALA A C 1
ATOM 689 O O . ALA A 1 85 ? -21.961 -17.949 12.564 1.00 58.81 85 ALA A O 1
ATOM 690 N N . LYS A 1 86 ? -21.471 -15.895 11.802 1.00 59.31 86 LYS A N 1
ATOM 691 C CA . LYS A 1 86 ? -20.023 -15.971 12.065 1.00 59.31 86 LYS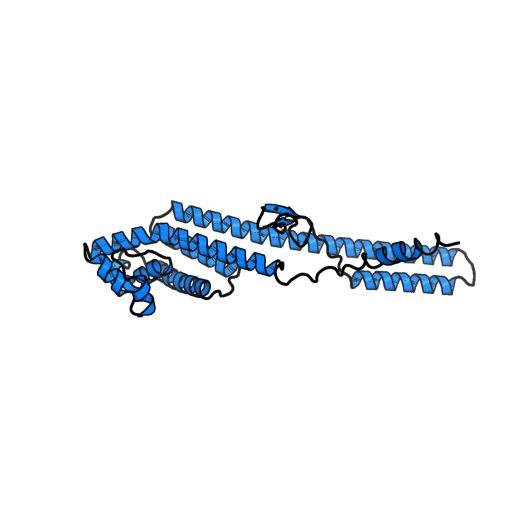 A CA 1
ATOM 692 C C . LYS A 1 86 ? -19.639 -15.732 13.526 1.00 59.31 86 LYS A C 1
ATOM 694 O O . LYS A 1 86 ? -18.518 -16.012 13.911 1.00 59.31 86 LYS A O 1
ATOM 699 N N . THR A 1 87 ? -20.555 -15.202 14.331 1.00 59.09 87 THR A N 1
ATOM 700 C CA . THR A 1 87 ? -20.338 -14.889 15.755 1.00 59.09 87 THR A CA 1
ATOM 701 C C . THR A 1 87 ? -21.140 -15.813 16.679 1.00 59.09 87 THR A C 1
ATOM 703 O O . THR A 1 87 ? -21.209 -15.593 17.894 1.00 59.09 87 THR A O 1
ATOM 706 N N . GLN A 1 88 ? -21.751 -16.862 16.109 1.00 52.56 88 GLN A N 1
ATOM 707 C CA . GLN A 1 88 ? -22.450 -17.922 16.831 1.00 52.56 88 GLN A CA 1
ATOM 708 C C . GLN A 1 88 ? -21.434 -18.910 17.414 1.00 52.56 88 GLN A C 1
ATOM 710 O O . GLN A 1 88 ? -21.079 -19.914 16.809 1.00 52.56 88 GLN A O 1
ATOM 715 N N . GLY A 1 89 ? -20.968 -18.588 18.615 1.00 56.69 89 GLY A N 1
ATOM 716 C CA . GLY A 1 89 ? -20.051 -19.387 19.416 1.00 56.69 89 GLY A CA 1
ATOM 717 C C . GLY A 1 89 ? -19.856 -18.746 20.788 1.00 56.69 89 GLY A C 1
ATOM 718 O O . GLY A 1 89 ? -20.214 -17.578 20.995 1.00 56.69 89 GLY A O 1
ATOM 719 N N . ASN A 1 90 ? -19.321 -19.514 21.739 1.00 57.44 90 ASN A N 1
ATOM 720 C CA . ASN A 1 90 ? -18.926 -18.968 23.040 1.00 57.44 90 ASN A CA 1
ATOM 721 C C . ASN A 1 90 ? -17.666 -18.089 22.925 1.00 57.44 90 ASN A C 1
ATOM 723 O O . ASN A 1 90 ? -17.459 -17.226 23.769 1.00 57.44 90 ASN A O 1
ATOM 727 N N . ASP A 1 91 ? -16.897 -18.274 21.849 1.00 66.44 91 ASP A N 1
ATOM 728 C CA . ASP A 1 91 ? -15.716 -17.487 21.503 1.00 66.44 91 ASP A CA 1
ATOM 729 C C . ASP A 1 91 ? -16.047 -16.424 20.445 1.00 66.44 91 ASP A C 1
ATOM 731 O O . ASP A 1 91 ? -16.897 -16.640 19.573 1.00 66.44 91 ASP A O 1
ATOM 735 N N . PHE A 1 92 ? -15.417 -15.254 20.542 1.00 77.12 92 PHE A N 1
ATOM 736 C CA . PHE A 1 92 ? -15.551 -14.172 19.566 1.00 77.12 92 PHE A CA 1
ATOM 737 C C . PHE A 1 92 ? -14.324 -14.174 18.649 1.00 77.12 92 PHE A C 1
ATOM 739 O O . PHE A 1 92 ? -13.231 -13.824 19.079 1.00 77.12 92 PHE A O 1
ATOM 746 N N . GLU A 1 93 ? -14.500 -14.581 17.389 1.00 84.81 93 GLU A N 1
ATOM 747 C CA . GLU A 1 93 ? -13.402 -14.638 16.420 1.00 84.81 93 GLU A CA 1
ATOM 748 C C . GLU A 1 93 ? -13.092 -13.240 15.861 1.00 84.81 93 GLU A C 1
ATOM 750 O O . GLU A 1 93 ? -13.919 -12.591 15.200 1.00 84.81 93 GLU A O 1
ATOM 755 N N . TRP A 1 94 ? -11.879 -12.771 16.136 1.00 89.69 94 TRP A N 1
ATOM 756 C CA . TRP A 1 94 ? -11.352 -11.534 15.582 1.00 89.69 94 TRP A CA 1
ATOM 757 C C . TRP A 1 94 ? -10.802 -11.787 14.174 1.00 89.69 94 TRP A C 1
ATOM 759 O O . TRP A 1 94 ? -9.848 -12.532 13.984 1.00 89.69 94 TRP A O 1
ATOM 769 N N . ASP A 1 95 ? -11.417 -11.151 13.179 1.00 91.69 95 ASP A N 1
ATOM 770 C CA . ASP A 1 95 ? -10.941 -11.068 11.802 1.00 91.69 95 ASP A CA 1
ATOM 771 C C . ASP A 1 95 ? -10.931 -9.590 11.376 1.00 91.69 95 ASP A C 1
ATOM 773 O O . ASP A 1 95 ? -11.530 -8.727 12.024 1.00 91.69 95 ASP A O 1
ATOM 777 N N . ALA A 1 96 ? -10.288 -9.264 10.252 1.00 92.94 96 ALA A N 1
ATOM 778 C CA . ALA A 1 96 ? -10.185 -7.871 9.809 1.00 92.94 96 ALA A CA 1
ATOM 779 C C . ALA A 1 96 ? -11.556 -7.188 9.646 1.00 92.94 96 ALA A C 1
ATOM 781 O O . ALA A 1 96 ? -11.689 -5.978 9.818 1.00 92.94 96 ALA A O 1
ATOM 782 N N . HIS A 1 97 ? -12.608 -7.946 9.329 1.00 92.75 97 HIS A N 1
ATOM 783 C CA . HIS A 1 97 ? -13.954 -7.402 9.220 1.00 92.75 97 HIS A CA 1
ATOM 784 C C . HIS A 1 97 ? -14.612 -7.169 10.567 1.00 92.75 97 HIS A C 1
ATOM 786 O O . HIS A 1 97 ? -15.234 -6.120 10.744 1.00 92.75 97 HIS A O 1
ATOM 792 N N . SER A 1 98 ? -14.532 -8.132 11.481 1.00 92.50 98 SER A N 1
ATOM 793 C CA . SER A 1 98 ? -15.152 -8.050 12.790 1.00 92.50 98 SER A CA 1
ATOM 794 C C . SER A 1 98 ? -14.481 -6.954 13.608 1.00 92.50 98 SER A C 1
ATOM 796 O O . SER A 1 98 ? -15.192 -6.070 14.087 1.00 92.50 98 SER A O 1
ATOM 798 N N . THR A 1 99 ? -13.146 -6.895 13.620 1.00 94.38 99 THR A N 1
ATOM 799 C CA . THR A 1 99 ? -12.366 -5.848 14.296 1.00 94.38 99 THR A CA 1
ATOM 800 C C . THR A 1 99 ? -12.742 -4.451 13.804 1.00 94.38 99 THR A C 1
ATOM 802 O O . THR A 1 99 ? -13.197 -3.607 14.582 1.00 94.38 99 THR A O 1
ATOM 805 N N . LEU A 1 100 ? -12.654 -4.205 12.490 1.00 96.12 100 LEU A N 1
ATOM 806 C CA . LEU A 1 100 ? -12.974 -2.894 11.918 1.00 96.12 100 LEU A CA 1
ATOM 807 C C . LEU A 1 100 ? -14.457 -2.517 12.083 1.00 96.12 100 LEU A C 1
ATOM 809 O O . LEU A 1 100 ? -14.790 -1.340 12.233 1.00 96.12 100 LEU A O 1
ATOM 813 N N . THR A 1 101 ? -15.368 -3.494 12.041 1.00 94.75 101 THR A N 1
ATOM 814 C CA . THR A 1 101 ? -16.809 -3.246 12.208 1.00 94.75 101 THR A CA 1
ATOM 815 C C . THR A 1 101 ? -17.150 -2.870 13.642 1.00 94.75 101 THR A C 1
ATOM 817 O O . THR A 1 101 ? -17.887 -1.905 13.842 1.00 94.75 101 THR A O 1
ATOM 820 N N . VAL A 1 102 ? -16.598 -3.584 14.624 1.00 94.81 102 VAL A N 1
ATOM 821 C CA . VAL A 1 102 ? -16.810 -3.294 16.046 1.00 94.81 102 VAL A CA 1
ATOM 822 C C . VAL A 1 102 ? -16.279 -1.907 16.391 1.00 94.81 102 VAL A C 1
ATOM 824 O O . VAL A 1 102 ? -17.009 -1.113 16.980 1.00 94.81 102 VAL A O 1
ATOM 827 N N . ILE A 1 103 ? -15.063 -1.565 15.953 1.00 95.50 103 ILE A N 1
ATOM 828 C CA . ILE A 1 103 ? -14.487 -0.233 16.200 1.00 95.50 103 ILE A CA 1
ATOM 829 C C . ILE A 1 103 ? -15.339 0.871 15.584 1.00 95.50 103 ILE A C 1
ATOM 831 O O . ILE A 1 103 ? -15.592 1.897 16.216 1.00 95.50 103 ILE A O 1
ATOM 835 N N . TRP A 1 104 ? -15.813 0.663 14.356 1.00 96.00 104 TRP A N 1
ATOM 836 C CA . TRP A 1 104 ? -16.663 1.637 13.686 1.00 96.00 104 TRP A CA 1
ATOM 837 C C . TRP A 1 104 ? -17.998 1.856 14.406 1.00 96.00 104 TRP A C 1
ATOM 839 O O . TRP A 1 104 ? -18.417 2.998 14.606 1.00 96.00 104 TRP A O 1
ATOM 849 N N . ASP A 1 105 ? -18.688 0.775 14.767 1.00 95.44 105 ASP A N 1
ATOM 850 C CA . ASP A 1 105 ? -20.017 0.837 15.378 1.00 95.44 105 ASP A CA 1
ATOM 851 C C . ASP A 1 105 ? -19.952 1.368 16.820 1.00 95.44 105 ASP A C 1
ATOM 853 O O . ASP A 1 105 ? -20.735 2.237 17.204 1.00 95.44 105 ASP A O 1
ATOM 857 N N . GLN A 1 106 ? -18.941 0.947 17.584 1.00 95.38 106 GLN A N 1
ATOM 858 C CA . GLN A 1 106 ? -18.701 1.394 18.959 1.00 95.38 106 GLN A CA 1
ATOM 859 C C . GLN A 1 106 ? -17.884 2.693 19.043 1.00 95.38 106 GLN A C 1
ATOM 861 O O . GLN A 1 106 ? -17.483 3.104 20.133 1.00 95.38 106 GLN A O 1
ATOM 866 N N . TRP A 1 107 ? -17.670 3.393 17.919 1.00 96.38 107 TRP A N 1
ATOM 867 C CA . TRP A 1 107 ? -16.805 4.574 17.862 1.00 96.38 107 TRP A CA 1
ATOM 868 C C . TRP A 1 107 ? -17.178 5.635 18.894 1.00 96.38 107 TRP A C 1
ATOM 870 O O . TRP A 1 107 ? -16.348 6.086 19.674 1.00 96.38 107 TRP A O 1
ATOM 880 N N . ASN A 1 108 ? -18.445 6.056 18.902 1.00 95.31 108 ASN A N 1
ATOM 881 C CA . ASN A 1 108 ? -18.890 7.144 19.773 1.00 95.31 108 ASN A CA 1
ATOM 882 C C . ASN A 1 108 ? -18.951 6.731 21.248 1.00 95.31 108 ASN A C 1
ATOM 884 O O . ASN A 1 108 ? -18.801 7.592 22.108 1.00 95.31 108 ASN A O 1
ATOM 888 N N . ALA A 1 109 ? -19.202 5.450 21.520 1.00 94.69 109 ALA A N 1
ATOM 889 C CA . ALA A 1 109 ? -19.381 4.943 22.874 1.00 94.69 109 ALA A CA 1
ATOM 890 C C . ALA A 1 109 ? -18.045 4.637 23.566 1.00 94.69 109 ALA A C 1
ATOM 892 O O . ALA A 1 109 ? -17.931 4.845 24.768 1.00 94.69 109 ALA A O 1
ATOM 893 N N . VAL A 1 110 ? -17.047 4.174 22.807 1.00 95.69 110 VAL A N 1
ATOM 894 C CA . VAL A 1 110 ? -15.794 3.631 23.352 1.00 95.69 110 VAL A CA 1
ATOM 895 C C . VAL A 1 110 ? -14.573 4.372 22.805 1.00 95.69 110 VAL A C 1
ATOM 897 O O . VAL A 1 110 ? -13.783 4.925 23.563 1.00 95.69 110 VAL A O 1
ATOM 900 N N . PHE A 1 111 ? -14.421 4.443 21.482 1.00 95.94 111 PHE A N 1
ATOM 901 C CA . PHE A 1 111 ? -13.145 4.842 20.872 1.00 95.94 111 PHE A CA 1
ATOM 902 C C . PHE A 1 111 ? -12.934 6.356 20.750 1.00 95.94 111 PHE A C 1
ATOM 904 O O . PHE A 1 111 ? -11.794 6.808 20.725 1.00 95.94 111 PHE A O 1
ATOM 911 N N . ARG A 1 112 ? -14.001 7.166 20.742 1.00 95.19 112 ARG A N 1
ATOM 912 C CA . ARG A 1 112 ? -13.937 8.633 20.571 1.00 95.19 112 ARG A CA 1
ATOM 913 C C . ARG A 1 112 ? -13.112 9.352 21.647 1.00 95.19 112 ARG A C 1
ATOM 915 O O . ARG A 1 112 ? -12.687 10.480 21.422 1.00 95.19 112 ARG A O 1
ATOM 922 N N . GLN A 1 113 ? -12.926 8.740 22.815 1.00 92.00 113 GLN A N 1
ATOM 923 C CA . GLN A 1 113 ? -12.129 9.319 23.901 1.00 92.00 113 GLN A CA 1
ATOM 924 C C . GLN A 1 113 ? -10.617 9.160 23.686 1.00 92.00 113 GLN A C 1
ATOM 926 O O . GLN A 1 113 ? -9.844 9.917 24.264 1.00 92.00 113 GLN A O 1
ATOM 931 N N . HIS A 1 114 ? -10.204 8.196 22.860 1.00 92.62 114 HIS A N 1
ATOM 932 C CA . HIS A 1 114 ? -8.799 7.846 22.638 1.00 92.62 114 HIS A CA 1
ATOM 933 C C . HIS A 1 114 ? -8.340 8.126 21.205 1.00 92.62 114 HIS A C 1
ATOM 935 O O . HIS A 1 114 ? -7.177 8.447 20.992 1.00 92.62 114 HIS A O 1
ATOM 941 N N . LEU A 1 115 ? -9.251 8.021 20.235 1.00 94.75 115 LEU A N 1
ATOM 942 C CA . LEU A 1 115 ? -8.987 8.200 18.813 1.00 94.75 115 LEU A CA 1
ATOM 943 C C . LEU A 1 115 ? -9.822 9.360 18.257 1.00 94.75 115 LEU A C 1
ATOM 945 O O . LEU A 1 115 ? -10.993 9.547 18.607 1.00 94.75 115 LEU A O 1
ATOM 949 N N . GLY A 1 116 ? -9.214 10.146 17.373 1.00 95.31 116 GLY A N 1
ATOM 950 C CA . GLY A 1 116 ? -9.787 11.351 16.796 1.00 95.31 116 GLY A CA 1
ATOM 951 C C . GLY A 1 116 ? -10.558 11.120 15.494 1.00 95.31 116 GLY A C 1
ATOM 952 O O . GLY A 1 116 ? -10.826 10.010 15.035 1.00 95.31 116 GLY A O 1
ATOM 953 N N . HIS A 1 117 ? -10.955 12.224 14.859 1.00 94.94 117 HIS A N 1
ATOM 954 C CA . HIS A 1 117 ? -11.678 12.181 13.583 1.00 94.94 117 HIS A CA 1
ATOM 955 C C . HIS A 1 117 ? -10.849 11.589 12.435 1.00 94.94 117 HIS A C 1
ATOM 957 O O . HIS A 1 117 ? -11.410 11.015 11.497 1.00 94.94 117 HIS A O 1
ATOM 963 N N . TYR A 1 118 ? -9.529 11.732 12.513 1.00 96.94 118 TYR A N 1
ATOM 964 C CA . TYR A 1 118 ? -8.605 11.223 11.515 1.00 96.94 118 TYR A CA 1
ATOM 965 C C . TYR A 1 118 ? -8.613 9.689 11.487 1.00 96.94 118 TYR A C 1
ATOM 967 O O . TYR A 1 118 ? -8.888 9.087 10.450 1.00 96.94 118 TYR A O 1
ATOM 975 N N . GLU A 1 119 ? -8.457 9.053 12.644 1.00 97.56 119 GLU A N 1
ATOM 976 C CA . GLU A 1 119 ? -8.440 7.597 12.791 1.00 97.56 119 GLU A CA 1
ATOM 977 C C . GLU A 1 119 ? -9.795 6.991 12.424 1.00 97.56 119 GLU A C 1
ATOM 979 O O . GLU A 1 119 ? -9.861 5.953 11.766 1.00 97.56 119 GLU A O 1
ATOM 984 N N . ARG A 1 120 ? -10.899 7.682 12.741 1.00 97.06 120 ARG A N 1
ATOM 985 C CA . ARG A 1 120 ? -12.234 7.268 12.285 1.00 97.06 120 ARG A CA 1
ATOM 986 C C . ARG A 1 120 ? -12.312 7.162 10.764 1.00 97.06 120 ARG A C 1
ATOM 988 O O . ARG A 1 120 ? -12.962 6.260 10.234 1.00 97.06 120 ARG A O 1
ATOM 995 N N . SER A 1 121 ? -11.683 8.107 10.071 1.00 97.62 121 SER A N 1
ATOM 996 C CA . SER A 1 121 ? -11.661 8.143 8.610 1.00 97.62 121 SER A CA 1
ATOM 997 C C . SER A 1 121 ? -10.827 6.987 8.056 1.00 97.62 121 SER A C 1
ATOM 999 O O . SER A 1 121 ? -11.292 6.308 7.143 1.00 97.62 121 SER A O 1
ATOM 1001 N N . LEU A 1 122 ? -9.680 6.681 8.678 1.00 97.62 122 LEU A N 1
ATOM 1002 C CA . LEU A 1 122 ? -8.870 5.502 8.344 1.00 97.62 122 LEU A CA 1
ATOM 1003 C C . LEU A 1 122 ? -9.651 4.197 8.529 1.00 97.62 122 LEU A C 1
ATOM 1005 O O . LEU A 1 122 ? -9.665 3.358 7.635 1.00 97.62 122 LEU A O 1
ATOM 1009 N N . VAL A 1 123 ? -10.373 4.037 9.642 1.00 97.50 123 VAL A N 1
ATOM 1010 C CA . VAL A 1 123 ? -11.208 2.847 9.874 1.00 97.50 123 VAL A CA 1
ATOM 1011 C C . VAL A 1 123 ? -12.282 2.710 8.791 1.00 97.50 123 VAL A C 1
ATOM 1013 O O . VAL A 1 123 ? -12.506 1.613 8.282 1.00 97.50 123 VAL A O 1
ATOM 1016 N N . SER A 1 124 ? -12.940 3.807 8.397 1.00 97.06 124 SER A N 1
ATOM 1017 C CA . SER A 1 124 ? -13.913 3.777 7.294 1.00 97.06 124 SER A CA 1
ATOM 1018 C C . SER A 1 124 ? -13.276 3.344 5.976 1.00 97.06 124 SER A C 1
ATOM 1020 O O . SER A 1 124 ? -13.857 2.552 5.236 1.00 97.06 124 SER A O 1
ATOM 1022 N N . GLU A 1 125 ? -12.098 3.883 5.682 1.00 96.75 125 GLU A N 1
ATOM 1023 C CA . GLU A 1 125 ? -11.342 3.596 4.472 1.00 96.75 125 GLU A CA 1
ATOM 1024 C C . GLU A 1 125 ? -10.925 2.116 4.422 1.00 96.75 125 GLU A C 1
ATOM 1026 O O . GLU A 1 125 ? -11.238 1.415 3.457 1.00 96.75 125 GLU A O 1
ATOM 1031 N N . LEU A 1 126 ? -10.328 1.594 5.497 1.00 97.38 126 LEU A N 1
ATOM 1032 C CA . LEU A 1 126 ? -9.907 0.194 5.609 1.00 97.38 126 LEU A CA 1
ATOM 1033 C C . LEU A 1 126 ? -11.077 -0.785 5.483 1.00 97.38 126 LEU A C 1
ATOM 1035 O O . LEU A 1 126 ? -10.933 -1.845 4.869 1.00 97.38 126 LEU A O 1
ATOM 1039 N N . ARG A 1 127 ? -12.263 -0.427 5.992 1.00 95.69 127 ARG A N 1
ATOM 1040 C CA . ARG A 1 127 ? -13.478 -1.234 5.794 1.00 95.69 127 ARG A CA 1
ATOM 1041 C C . ARG A 1 127 ? -13.843 -1.355 4.323 1.00 95.69 127 ARG A C 1
ATOM 1043 O O . ARG A 1 127 ? -14.177 -2.455 3.880 1.00 95.69 127 ARG A O 1
ATOM 1050 N N . GLU A 1 128 ? -13.756 -0.264 3.566 1.00 94.50 128 GLU A N 1
ATOM 1051 C CA . GLU A 1 128 ? -14.008 -0.299 2.126 1.00 94.50 128 GLU A CA 1
ATOM 1052 C C . GLU A 1 128 ? -12.952 -1.152 1.415 1.00 94.50 128 GLU A C 1
ATOM 1054 O O . GLU A 1 128 ? -13.308 -2.066 0.673 1.00 94.50 128 GLU A O 1
ATOM 1059 N N . PHE A 1 129 ? -11.661 -0.957 1.697 1.00 94.31 129 PHE A N 1
ATOM 1060 C CA . PHE A 1 129 ? -10.596 -1.770 1.099 1.00 94.31 129 PHE A CA 1
ATOM 1061 C C . PHE A 1 129 ? -10.750 -3.265 1.389 1.00 94.31 129 PHE A C 1
ATOM 1063 O O . PHE A 1 129 ? -10.705 -4.076 0.458 1.00 94.31 129 PHE A O 1
ATOM 1070 N N . ARG A 1 130 ? -11.017 -3.637 2.645 1.00 94.06 130 ARG A N 1
ATOM 1071 C CA . ARG A 1 130 ? -11.281 -5.026 3.033 1.00 94.06 130 ARG A CA 1
ATOM 1072 C C . ARG A 1 130 ? -12.499 -5.581 2.300 1.00 94.06 130 ARG A C 1
ATOM 1074 O O . ARG A 1 130 ? -12.479 -6.727 1.849 1.00 94.06 130 ARG A O 1
ATOM 1081 N N . ASN A 1 131 ? -13.568 -4.794 2.170 1.00 92.62 131 ASN A N 1
ATOM 1082 C CA . ASN A 1 131 ? -14.764 -5.199 1.434 1.00 92.62 131 ASN A CA 1
ATOM 1083 C C . ASN A 1 131 ? -14.446 -5.465 -0.048 1.00 92.62 131 ASN A C 1
ATOM 1085 O O . ASN A 1 131 ? -14.809 -6.510 -0.589 1.00 92.62 131 ASN A O 1
ATOM 1089 N N . ARG A 1 132 ? -13.684 -4.574 -0.695 1.00 90.81 132 ARG A N 1
ATOM 1090 C CA . ARG A 1 132 ? -13.210 -4.762 -2.078 1.00 90.81 132 ARG A CA 1
ATOM 1091 C C . ARG A 1 132 ? -12.348 -6.022 -2.219 1.00 90.81 132 ARG A C 1
ATOM 1093 O O . ARG A 1 132 ? -12.555 -6.785 -3.164 1.00 90.81 132 ARG A O 1
ATOM 1100 N N . TRP A 1 133 ? -11.438 -6.269 -1.274 1.00 89.88 133 TRP A N 1
ATOM 1101 C CA . TRP A 1 133 ? -10.583 -7.461 -1.246 1.00 89.88 133 TRP A CA 1
ATOM 1102 C C . TRP A 1 133 ? -11.391 -8.763 -1.124 1.00 89.88 133 TRP A C 1
ATOM 1104 O O . TRP A 1 133 ? -11.140 -9.715 -1.873 1.00 89.88 133 TRP A O 1
ATOM 1114 N N . ALA A 1 134 ? -12.406 -8.781 -0.251 1.00 87.50 134 ALA A N 1
ATOM 1115 C CA . ALA A 1 134 ? -13.310 -9.917 -0.060 1.00 87.50 134 ALA A CA 1
ATOM 1116 C C . ALA A 1 134 ? -14.186 -10.195 -1.297 1.00 87.50 134 ALA A C 1
ATOM 1118 O O . ALA A 1 134 ? -14.520 -11.343 -1.579 1.00 87.50 134 ALA A O 1
ATOM 1119 N N . HIS A 1 135 ? -14.512 -9.157 -2.071 1.00 87.56 135 HIS A N 1
ATOM 1120 C CA . HIS A 1 135 ? -15.221 -9.268 -3.349 1.00 87.56 135 HIS A CA 1
ATOM 1121 C C . HIS A 1 135 ? -14.307 -9.545 -4.553 1.00 87.56 135 HIS A C 1
ATOM 1123 O O . HIS A 1 135 ? -14.757 -9.426 -5.691 1.00 87.56 135 HIS A O 1
ATOM 1129 N N . GLN A 1 136 ? -13.037 -9.902 -4.326 1.00 84.25 136 GLN A N 1
ATOM 1130 C CA . GLN A 1 136 ? -12.055 -10.193 -5.379 1.00 84.25 136 GLN A CA 1
ATOM 1131 C C . GLN A 1 136 ? -11.907 -9.061 -6.414 1.00 84.25 136 GLN A C 1
ATOM 1133 O O . GLN A 1 136 ? -11.568 -9.304 -7.575 1.00 84.25 136 GLN A O 1
ATOM 1138 N N . ARG A 1 137 ? -12.147 -7.804 -6.010 1.00 84.31 137 ARG A N 1
ATOM 1139 C CA . ARG A 1 137 ? -11.915 -6.653 -6.888 1.00 84.31 137 ARG A CA 1
ATOM 1140 C C . ARG A 1 137 ? -10.420 -6.495 -7.162 1.00 84.31 137 ARG A C 1
ATOM 1142 O O . ARG A 1 137 ? -9.580 -6.888 -6.352 1.00 84.31 137 ARG A O 1
ATOM 1149 N N . GLN A 1 138 ? -10.095 -5.932 -8.325 1.00 80.56 138 GLN A N 1
ATOM 1150 C CA . GLN A 1 138 ? -8.706 -5.667 -8.690 1.00 80.56 138 GLN A CA 1
ATOM 1151 C C . GLN A 1 138 ? -8.127 -4.598 -7.759 1.00 80.56 138 GLN A C 1
ATOM 1153 O O . GLN A 1 138 ? -8.754 -3.561 -7.558 1.00 80.56 138 GLN A O 1
ATOM 1158 N N . LEU A 1 139 ? -6.948 -4.882 -7.209 1.00 87.06 139 LEU A N 1
ATOM 1159 C CA . LEU A 1 139 ? -6.135 -3.948 -6.438 1.00 87.06 139 LEU A CA 1
ATOM 1160 C C . LEU A 1 139 ? -4.906 -3.607 -7.276 1.00 87.06 139 LEU A C 1
ATOM 1162 O O . LEU A 1 139 ? -4.267 -4.506 -7.834 1.00 87.06 139 LEU A O 1
ATOM 1166 N N . ASN A 1 140 ? -4.613 -2.318 -7.402 1.00 89.75 140 ASN A N 1
ATOM 1167 C CA . ASN A 1 140 ? -3.400 -1.838 -8.051 1.00 89.75 140 ASN A CA 1
ATOM 1168 C C . ASN A 1 140 ? -2.325 -1.481 -7.002 1.00 89.75 140 ASN A C 1
ATOM 1170 O O . ASN A 1 140 ? -2.507 -1.691 -5.799 1.00 89.75 140 ASN A O 1
ATOM 1174 N N . PHE A 1 141 ? -1.186 -0.972 -7.474 1.00 92.56 141 PHE A N 1
ATOM 1175 C CA . PHE A 1 141 ? -0.099 -0.524 -6.606 1.00 92.56 141 PHE A CA 1
ATOM 1176 C C . PHE A 1 141 ? -0.554 0.589 -5.650 1.00 92.56 141 PHE A C 1
ATOM 1178 O O . PHE A 1 141 ? -0.353 0.447 -4.449 1.00 92.56 141 PHE A O 1
ATOM 1185 N N . ASP A 1 142 ? -1.222 1.630 -6.155 1.00 94.06 142 ASP A N 1
ATOM 1186 C CA . ASP A 1 142 ? -1.651 2.782 -5.348 1.00 94.06 142 ASP A CA 1
ATOM 1187 C C . ASP A 1 142 ? -2.643 2.377 -4.248 1.00 94.06 142 ASP A C 1
ATOM 1189 O O . ASP A 1 142 ? -2.513 2.801 -3.104 1.00 94.06 142 ASP A O 1
ATOM 1193 N N . ASP A 1 143 ? -3.598 1.502 -4.573 1.00 94.81 143 ASP A N 1
ATOM 1194 C CA . ASP A 1 143 ? -4.553 0.916 -3.635 1.00 94.81 143 ASP A CA 1
ATOM 1195 C C . ASP A 1 143 ? -3.831 0.132 -2.537 1.00 94.81 143 ASP A C 1
ATOM 1197 O O . ASP A 1 143 ? -4.133 0.293 -1.359 1.00 94.81 143 ASP A O 1
ATOM 1201 N N . THR A 1 144 ? -2.884 -0.726 -2.923 1.00 95.56 144 THR A N 1
ATOM 1202 C CA . THR A 1 144 ? -2.120 -1.556 -1.980 1.00 95.56 144 THR A CA 1
ATOM 1203 C C . THR A 1 144 ? -1.298 -0.667 -1.055 1.00 95.56 144 THR A C 1
ATOM 1205 O O . THR A 1 144 ? -1.407 -0.770 0.162 1.00 95.56 144 THR A O 1
ATOM 1208 N N . TYR A 1 145 ? -0.543 0.269 -1.628 1.00 96.69 145 TYR A N 1
ATOM 1209 C CA . TYR A 1 145 ? 0.265 1.227 -0.886 1.00 96.69 145 TYR A CA 1
ATOM 1210 C C . TYR A 1 145 ? -0.583 2.047 0.093 1.00 96.69 145 TYR A C 1
ATOM 1212 O O . TYR A 1 145 ? -0.197 2.246 1.244 1.00 96.69 145 TYR A O 1
ATOM 1220 N N . ARG A 1 146 ? -1.771 2.482 -0.341 1.00 96.75 146 ARG A N 1
ATOM 1221 C CA . ARG A 1 146 ? -2.699 3.249 0.489 1.00 96.75 146 ARG A CA 1
ATOM 1222 C C . ARG A 1 146 ? -3.276 2.437 1.649 1.00 96.75 146 ARG A C 1
ATOM 1224 O O . ARG A 1 146 ? -3.443 2.989 2.736 1.00 96.75 146 ARG A O 1
ATOM 1231 N N . VAL A 1 147 ? -3.559 1.149 1.441 1.00 97.44 147 VAL A N 1
ATOM 1232 C CA . VAL A 1 147 ? -3.961 0.238 2.525 1.00 97.44 147 VAL A CA 1
ATOM 1233 C C . VAL A 1 147 ? -2.851 0.129 3.559 1.00 97.44 147 VAL A C 1
ATOM 1235 O O . VAL A 1 147 ? -3.124 0.341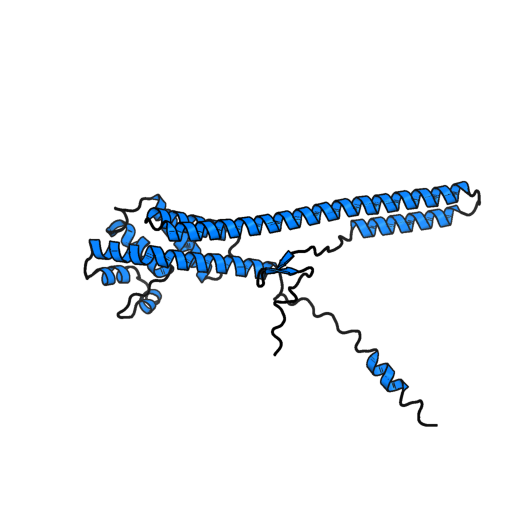 4.736 1.00 97.44 147 VAL A O 1
ATOM 1238 N N . LEU A 1 148 ? -1.616 -0.138 3.126 1.00 97.94 148 LEU A N 1
ATOM 1239 C CA . LEU A 1 148 ? -0.470 -0.273 4.027 1.00 97.94 148 LEU A CA 1
ATOM 1240 C C . LEU A 1 148 ? -0.237 1.021 4.830 1.00 97.94 148 LEU A C 1
ATOM 1242 O O . LEU A 1 148 ? -0.167 0.962 6.051 1.00 97.94 148 LEU A O 1
ATOM 1246 N N . ASP A 1 149 ? -0.233 2.193 4.182 1.00 98.00 149 ASP A N 1
ATOM 1247 C CA . ASP A 1 149 ? -0.113 3.498 4.867 1.00 98.00 149 ASP A CA 1
ATOM 1248 C C . ASP A 1 149 ? -1.252 3.737 5.872 1.00 98.00 149 ASP A C 1
ATOM 1250 O O . ASP A 1 149 ? -1.030 4.227 6.978 1.00 98.00 149 ASP A O 1
ATOM 1254 N N . SER A 1 150 ? -2.486 3.370 5.522 1.00 98.12 150 SER A N 1
ATOM 1255 C CA . SER A 1 150 ? -3.629 3.539 6.425 1.00 98.12 150 SER A CA 1
ATOM 1256 C C . SER A 1 150 ? -3.551 2.617 7.645 1.00 98.12 150 SER A C 1
ATOM 1258 O O . SER A 1 150 ? -3.947 3.026 8.736 1.00 98.12 150 SER A O 1
ATOM 1260 N N . ILE A 1 151 ? -3.041 1.394 7.469 1.00 98.31 151 ILE A N 1
ATOM 1261 C CA . ILE A 1 151 ? -2.824 0.425 8.549 1.00 98.31 151 ILE A CA 1
ATOM 1262 C C . ILE A 1 151 ? -1.703 0.899 9.470 1.00 98.31 151 ILE A C 1
ATOM 1264 O O . ILE A 1 151 ? -1.929 0.992 10.671 1.00 98.31 151 ILE A O 1
ATOM 1268 N N . GLU A 1 152 ? -0.546 1.269 8.919 1.00 98.31 152 GLU A N 1
ATOM 1269 C CA . GLU A 1 152 ? 0.596 1.805 9.673 1.00 98.31 152 GLU A CA 1
ATOM 1270 C C . GLU A 1 152 ? 0.163 2.958 10.576 1.00 98.31 152 GLU A C 1
ATOM 1272 O O . GLU A 1 152 ? 0.353 2.913 11.787 1.00 98.31 152 GLU A O 1
ATOM 1277 N N . ARG A 1 153 ? -0.516 3.963 10.010 1.00 98.12 153 ARG A N 1
ATOM 1278 C CA . ARG A 1 153 ? -0.954 5.136 10.774 1.00 98.12 153 ARG A CA 1
ATOM 1279 C C . ARG A 1 153 ? -1.970 4.798 11.857 1.00 98.12 153 ARG A C 1
ATOM 1281 O O . ARG A 1 153 ? -1.973 5.445 12.902 1.00 98.12 153 ARG A O 1
ATOM 1288 N N . LEU A 1 154 ? -2.846 3.822 11.613 1.00 97.88 154 LEU A N 1
ATOM 1289 C CA . LEU A 1 154 ? -3.807 3.372 12.616 1.00 97.88 154 LEU A CA 1
ATOM 1290 C C . LEU A 1 154 ? -3.109 2.601 13.746 1.00 97.88 154 LEU A C 1
ATOM 1292 O O . LEU A 1 154 ? -3.434 2.836 14.907 1.00 97.88 154 LEU A O 1
ATOM 1296 N N . LEU A 1 155 ? -2.136 1.742 13.423 1.00 98.00 155 LEU A N 1
ATOM 1297 C CA . LEU A 1 155 ? -1.323 1.008 14.398 1.00 98.00 155 LEU A CA 1
ATOM 1298 C C . LEU A 1 155 ? -0.471 1.955 15.255 1.00 98.00 155 LEU A C 1
ATOM 1300 O O . LEU A 1 155 ? -0.460 1.829 16.479 1.00 98.00 155 LEU A O 1
ATOM 1304 N N . THR A 1 156 ? 0.150 2.972 14.653 1.00 97.56 156 THR A N 1
ATOM 1305 C CA . THR A 1 156 ? 0.859 4.027 15.396 1.00 97.56 156 THR A CA 1
ATOM 1306 C C . THR A 1 156 ? -0.088 4.800 16.317 1.00 97.56 156 THR A C 1
ATOM 1308 O O . THR A 1 156 ? 0.251 5.079 17.464 1.00 97.56 156 THR A O 1
ATOM 1311 N N . ALA A 1 157 ? -1.307 5.119 15.866 1.00 96.62 157 ALA A N 1
ATOM 1312 C CA . ALA A 1 157 ? -2.274 5.861 16.680 1.00 96.62 157 ALA A CA 1
ATOM 1313 C C . ALA A 1 157 ? -2.740 5.094 17.933 1.00 96.62 157 ALA A C 1
ATOM 1315 O O . ALA A 1 157 ? -3.099 5.718 18.932 1.00 96.62 157 ALA A O 1
ATOM 1316 N N . ILE A 1 158 ? -2.730 3.757 17.899 1.00 96.12 158 ILE A N 1
ATOM 1317 C CA . ILE A 1 158 ? -3.050 2.916 19.064 1.00 96.12 158 ILE A CA 1
ATOM 1318 C C . ILE A 1 158 ? -1.818 2.559 19.916 1.00 96.12 158 ILE A C 1
ATOM 1320 O O . ILE A 1 158 ? -1.986 1.945 20.968 1.00 96.12 158 ILE A O 1
ATOM 1324 N N . GLY A 1 159 ? -0.610 2.970 19.507 1.00 95.00 159 GLY A N 1
ATOM 1325 C CA . GLY A 1 159 ? 0.648 2.709 20.219 1.00 95.00 159 GLY A CA 1
ATOM 1326 C C . GLY A 1 159 ? 1.291 1.348 19.920 1.00 95.00 159 GLY A C 1
ATOM 1327 O O . GLY A 1 159 ? 2.122 0.885 20.697 1.00 95.00 159 GLY A O 1
ATOM 1328 N N . CYS A 1 160 ? 0.913 0.692 18.820 1.00 96.56 160 CYS A N 1
ATOM 1329 C CA . CYS A 1 160 ? 1.498 -0.574 18.370 1.00 96.56 160 CYS A CA 1
ATOM 1330 C C . CYS A 1 160 ? 2.668 -0.320 17.404 1.00 96.56 160 CYS A C 1
ATOM 1332 O O . CYS A 1 160 ? 2.597 -0.676 16.227 1.00 96.56 160 CYS A O 1
ATOM 1334 N N . ASP A 1 161 ? 3.735 0.314 17.896 1.00 95.25 161 ASP A N 1
ATOM 1335 C CA . ASP A 1 161 ? 4.851 0.781 17.057 1.00 95.25 161 ASP A CA 1
ATOM 1336 C C . ASP A 1 161 ? 5.632 -0.360 16.380 1.00 95.25 161 ASP A C 1
ATOM 1338 O O . ASP A 1 161 ? 6.111 -0.193 15.261 1.00 95.25 161 ASP A O 1
ATOM 1342 N N . GLU A 1 162 ? 5.726 -1.532 17.016 1.00 96.31 162 GLU A N 1
ATOM 1343 C CA . GLU A 1 162 ? 6.400 -2.711 16.451 1.00 96.31 162 GLU A CA 1
ATOM 1344 C C . GLU A 1 162 ? 5.689 -3.214 15.185 1.00 96.31 162 GLU A C 1
ATOM 1346 O O . GLU A 1 162 ? 6.295 -3.289 14.117 1.00 96.31 162 GLU A O 1
ATOM 1351 N N . LEU A 1 163 ? 4.375 -3.445 15.273 1.00 97.31 163 LEU A N 1
ATOM 1352 C CA . LEU A 1 163 ? 3.555 -3.855 14.128 1.00 97.31 163 LEU A CA 1
ATOM 1353 C C . LEU A 1 163 ? 3.464 -2.744 13.070 1.00 97.31 163 LEU A C 1
ATOM 1355 O O . LEU A 1 163 ? 3.424 -3.017 11.872 1.00 97.31 163 LEU A O 1
ATOM 1359 N N . ALA A 1 164 ? 3.461 -1.473 13.487 1.00 97.56 164 ALA A N 1
ATOM 1360 C CA . ALA A 1 164 ? 3.528 -0.354 12.550 1.00 97.56 164 ALA A CA 1
ATOM 1361 C C . ALA A 1 164 ? 4.851 -0.352 11.760 1.00 97.56 164 ALA A C 1
ATOM 1363 O O . ALA A 1 164 ? 4.839 -0.085 10.557 1.00 97.56 164 ALA A O 1
ATOM 1364 N N . SER A 1 165 ? 5.973 -0.696 12.403 1.00 96.94 165 SER A N 1
ATOM 1365 C CA . SER A 1 165 ? 7.276 -0.829 11.743 1.00 96.94 165 SER A CA 1
ATOM 1366 C C . SER A 1 165 ? 7.297 -1.976 10.730 1.00 96.94 165 SER A C 1
ATOM 1368 O O . SER A 1 165 ? 7.827 -1.808 9.637 1.00 96.94 165 SER A O 1
ATOM 1370 N N . GLU A 1 166 ? 6.674 -3.115 11.037 1.00 96.88 166 GLU A N 1
ATOM 1371 C CA . GLU A 1 166 ? 6.571 -4.241 10.095 1.00 96.88 166 GLU A CA 1
ATOM 1372 C C . GLU A 1 166 ? 5.800 -3.858 8.817 1.00 96.88 166 GLU A C 1
ATOM 1374 O O . GLU A 1 166 ? 6.200 -4.176 7.689 1.00 96.88 166 GLU A O 1
ATOM 1379 N N . ILE A 1 167 ? 4.711 -3.101 8.973 1.00 98.00 167 ILE A N 1
ATOM 1380 C CA . ILE A 1 167 ? 3.950 -2.568 7.837 1.00 98.00 167 ILE A CA 1
ATOM 1381 C C . ILE A 1 167 ? 4.755 -1.516 7.073 1.00 98.00 167 ILE A C 1
ATOM 1383 O O . ILE A 1 167 ? 4.693 -1.474 5.840 1.00 98.00 167 ILE A O 1
ATOM 1387 N N . TYR A 1 168 ? 5.531 -0.687 7.774 1.00 97.00 168 TYR A N 1
ATOM 1388 C CA . TYR A 1 168 ? 6.438 0.264 7.143 1.00 97.00 168 TYR A CA 1
ATOM 1389 C C . TYR A 1 168 ? 7.474 -0.449 6.264 1.00 97.00 168 TYR A C 1
ATOM 1391 O O . TYR A 1 168 ? 7.656 -0.050 5.111 1.00 97.00 168 TYR A O 1
ATOM 1399 N N . ASP A 1 169 ? 8.089 -1.525 6.752 1.00 95.38 169 ASP A N 1
ATOM 1400 C CA . ASP A 1 169 ? 9.063 -2.316 5.992 1.00 95.38 169 ASP A CA 1
ATOM 1401 C C . ASP A 1 169 ? 8.413 -2.974 4.770 1.00 95.38 169 ASP A C 1
ATOM 1403 O O . ASP A 1 169 ? 8.920 -2.860 3.652 1.00 95.38 169 ASP A O 1
ATOM 1407 N N . SER A 1 170 ? 7.219 -3.550 4.942 1.00 94.94 170 SER A N 1
ATOM 1408 C CA . SER A 1 170 ? 6.419 -4.101 3.837 1.00 94.94 170 SER A CA 1
ATOM 1409 C C . SER A 1 170 ? 6.093 -3.045 2.770 1.00 94.94 170 SER A C 1
ATOM 1411 O O . SER A 1 170 ? 6.084 -3.321 1.566 1.00 94.94 170 SER A O 1
ATOM 1413 N N . LYS A 1 171 ? 5.843 -1.802 3.195 1.00 95.62 171 LYS A N 1
ATOM 1414 C CA . LYS A 1 171 ? 5.583 -0.659 2.312 1.00 95.62 171 LYS A CA 1
ATOM 1415 C C . LYS A 1 171 ? 6.842 -0.241 1.546 1.00 95.62 171 LYS A C 1
ATOM 1417 O O . LYS A 1 171 ? 6.735 0.067 0.354 1.00 95.62 171 LYS A O 1
ATOM 1422 N N . GLN A 1 172 ? 8.010 -0.242 2.194 1.00 94.69 172 GLN A N 1
ATOM 1423 C CA . GLN A 1 172 ? 9.288 0.023 1.523 1.00 94.69 172 GLN A CA 1
ATOM 1424 C C . GLN A 1 172 ? 9.618 -1.071 0.509 1.00 94.69 172 GLN A C 1
ATOM 1426 O O . GLN A 1 172 ? 9.926 -0.747 -0.636 1.00 94.69 172 GLN A O 1
ATOM 1431 N N . GLU A 1 173 ? 9.451 -2.346 0.868 1.00 92.06 173 GLU A N 1
ATOM 1432 C CA . GLU A 1 173 ? 9.675 -3.460 -0.058 1.00 92.06 173 GLU A CA 1
ATOM 1433 C C . GLU A 1 173 ? 8.785 -3.319 -1.306 1.00 92.06 173 GLU A C 1
ATOM 1435 O O . GLU A 1 173 ? 9.263 -3.415 -2.438 1.00 92.06 173 GLU A O 1
ATOM 1440 N N . LEU A 1 174 ? 7.492 -3.014 -1.128 1.00 92.62 174 LEU A N 1
ATOM 1441 C CA . LEU A 1 174 ? 6.562 -2.803 -2.240 1.00 92.62 174 LEU A CA 1
ATOM 1442 C C . LEU A 1 174 ? 6.997 -1.641 -3.156 1.00 92.62 174 LEU A C 1
ATOM 1444 O O . LEU A 1 174 ? 6.894 -1.751 -4.383 1.00 92.62 174 LEU A O 1
ATOM 1448 N N . LEU A 1 175 ? 7.478 -0.536 -2.575 1.00 92.06 175 LEU A N 1
ATOM 1449 C CA . LEU A 1 175 ? 8.000 0.623 -3.308 1.00 92.06 175 LEU A CA 1
ATOM 1450 C C . LEU A 1 175 ? 9.259 0.282 -4.098 1.00 92.06 175 LEU A C 1
ATOM 1452 O O . LEU A 1 175 ? 9.324 0.564 -5.297 1.00 92.06 175 LEU A O 1
ATOM 1456 N N . GLU A 1 176 ? 10.247 -0.322 -3.441 1.00 88.69 176 GLU A N 1
ATOM 1457 C CA . GLU A 1 176 ? 11.510 -0.727 -4.054 1.00 88.69 176 GLU A CA 1
ATOM 1458 C C . GLU A 1 176 ? 11.263 -1.653 -5.237 1.00 88.69 176 GLU A C 1
ATOM 1460 O O . GLU A 1 176 ? 11.881 -1.501 -6.293 1.00 88.69 176 GLU A O 1
ATOM 1465 N N . ARG A 1 177 ? 10.299 -2.563 -5.097 1.00 85.69 177 ARG A N 1
ATOM 1466 C CA . ARG A 1 177 ? 9.923 -3.518 -6.136 1.00 85.69 177 ARG A CA 1
ATOM 1467 C C . ARG A 1 177 ? 9.288 -2.836 -7.343 1.00 85.69 177 ARG A C 1
ATOM 1469 O O . ARG A 1 177 ? 9.710 -3.075 -8.473 1.00 85.69 177 ARG A O 1
ATOM 1476 N N . GLU A 1 178 ? 8.315 -1.951 -7.124 1.00 86.94 178 GLU A N 1
ATOM 1477 C CA . GLU A 1 178 ? 7.667 -1.205 -8.210 1.00 86.94 178 GLU A CA 1
ATOM 1478 C C . GLU A 1 178 ? 8.649 -0.254 -8.908 1.00 86.94 178 GLU A C 1
ATOM 1480 O O . GLU A 1 178 ? 8.615 -0.098 -10.132 1.00 86.94 178 GLU A O 1
ATOM 1485 N N . PHE A 1 179 ? 9.546 0.373 -8.146 1.00 86.31 179 PHE A N 1
ATOM 1486 C CA . PHE A 1 179 ? 10.567 1.254 -8.694 1.00 86.31 179 PHE A CA 1
ATOM 1487 C C . PHE A 1 179 ? 11.596 0.476 -9.514 1.00 86.31 179 PHE A C 1
ATOM 1489 O O . PHE A 1 179 ? 11.878 0.849 -10.652 1.00 86.31 179 PHE A O 1
ATOM 1496 N N . SER A 1 180 ? 12.091 -0.642 -8.983 1.00 81.00 180 SER A N 1
ATOM 1497 C CA . SER A 1 180 ? 12.993 -1.559 -9.686 1.00 81.00 180 SER A CA 1
ATOM 1498 C C . SER A 1 180 ? 12.392 -2.040 -11.003 1.00 81.00 180 SER A C 1
ATOM 1500 O O . SER A 1 180 ? 13.065 -2.027 -12.035 1.00 81.00 180 SER A O 1
ATOM 1502 N N . ASP A 1 181 ? 11.109 -2.400 -11.008 1.00 82.38 181 ASP A N 1
ATOM 1503 C CA . ASP A 1 181 ? 10.405 -2.812 -12.222 1.00 82.38 181 ASP A CA 1
ATOM 1504 C C . ASP A 1 181 ? 10.342 -1.686 -13.265 1.00 82.38 181 ASP A C 1
ATOM 1506 O O . ASP A 1 181 ? 10.665 -1.914 -14.436 1.00 82.38 181 ASP A O 1
ATOM 1510 N N . LYS A 1 182 ? 9.999 -0.460 -12.847 1.00 82.62 182 LYS A N 1
ATOM 1511 C CA . LYS A 1 182 ? 9.957 0.713 -13.737 1.00 82.62 182 LYS A CA 1
ATOM 1512 C C . LYS A 1 182 ? 11.337 1.068 -14.285 1.00 82.62 182 LYS A C 1
ATOM 1514 O O . LYS A 1 182 ? 11.474 1.310 -15.482 1.00 82.62 182 LYS A O 1
ATOM 1519 N N . LEU A 1 183 ? 12.369 1.047 -13.442 1.00 80.75 183 LEU A N 1
ATOM 1520 C CA . LEU A 1 183 ? 13.746 1.297 -13.864 1.00 80.75 183 LEU A CA 1
ATOM 1521 C C . LEU A 1 183 ? 14.220 0.262 -14.880 1.00 80.75 183 LEU A C 1
ATOM 1523 O O . LEU A 1 183 ? 14.801 0.626 -15.902 1.00 80.75 183 LEU A O 1
ATOM 1527 N N . ASN A 1 184 ? 13.954 -1.017 -14.625 1.00 79.25 184 ASN A N 1
ATOM 1528 C CA . ASN A 1 184 ? 14.313 -2.096 -15.536 1.00 79.25 184 ASN A CA 1
ATOM 1529 C C . ASN A 1 184 ? 13.603 -1.945 -16.886 1.00 79.25 184 ASN A C 1
ATOM 1531 O O . ASN A 1 184 ? 14.210 -2.168 -17.937 1.00 79.25 184 ASN A O 1
ATOM 1535 N N . GLU A 1 185 ? 12.331 -1.551 -16.882 1.00 80.75 185 GLU A N 1
ATOM 1536 C CA . GLU A 1 185 ? 11.580 -1.284 -18.105 1.00 80.75 185 GLU A CA 1
ATOM 1537 C C . GLU A 1 185 ? 12.150 -0.082 -18.877 1.00 80.75 185 GLU A C 1
ATOM 1539 O O . GLU A 1 185 ? 12.404 -0.182 -20.081 1.00 80.75 185 GLU A O 1
ATOM 1544 N N . ASP A 1 186 ? 12.437 1.023 -18.192 1.00 80.88 18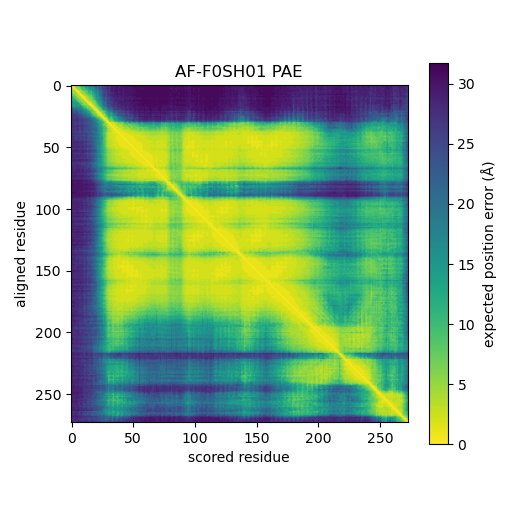6 ASP A N 1
ATOM 1545 C CA . ASP A 1 186 ? 13.007 2.227 -18.798 1.00 80.88 186 ASP A CA 1
ATOM 1546 C C . ASP A 1 186 ? 14.415 1.994 -19.352 1.00 80.88 186 ASP A C 1
ATOM 1548 O O . ASP A 1 186 ? 14.733 2.436 -20.461 1.00 80.88 186 ASP A O 1
ATOM 1552 N N . GLN A 1 187 ? 15.259 1.260 -18.627 1.00 80.69 187 GLN A N 1
ATOM 1553 C CA . GLN A 1 187 ? 16.587 0.871 -19.098 1.00 80.69 187 GLN A CA 1
ATOM 1554 C C . GLN A 1 187 ? 16.496 0.026 -20.371 1.00 80.69 187 GLN A C 1
ATOM 1556 O O . GLN A 1 187 ? 17.205 0.304 -21.342 1.00 80.69 187 GLN A O 1
ATOM 1561 N N . ARG A 1 188 ? 15.583 -0.956 -20.417 1.00 77.00 188 ARG A N 1
ATOM 1562 C CA . ARG A 1 188 ? 15.340 -1.773 -21.619 1.00 77.00 188 ARG A CA 1
ATOM 1563 C C . ARG A 1 188 ? 14.862 -0.919 -22.787 1.00 77.00 188 ARG A C 1
ATOM 1565 O O . ARG A 1 188 ? 15.373 -1.073 -23.896 1.00 77.00 188 ARG A O 1
ATOM 1572 N N . ARG A 1 189 ? 13.925 0.005 -22.548 1.00 78.88 189 ARG A N 1
ATOM 1573 C CA . ARG A 1 189 ? 13.416 0.932 -23.571 1.00 78.88 189 ARG A CA 1
ATOM 1574 C C . ARG A 1 189 ? 14.539 1.795 -24.144 1.00 78.88 189 ARG A C 1
ATOM 1576 O O . ARG A 1 189 ? 14.687 1.850 -25.364 1.00 78.88 189 ARG A O 1
ATOM 1583 N N . ARG A 1 190 ? 15.375 2.399 -23.292 1.00 78.62 190 ARG A N 1
ATOM 1584 C CA . ARG A 1 190 ? 16.517 3.235 -23.712 1.00 78.62 190 ARG A CA 1
ATOM 1585 C C . ARG A 1 190 ? 17.568 2.437 -24.476 1.00 78.62 190 ARG A C 1
ATOM 1587 O O . ARG A 1 190 ? 17.981 2.861 -25.553 1.00 78.62 190 ARG A O 1
ATOM 1594 N N . HIS A 1 191 ? 17.963 1.275 -23.960 1.00 77.19 191 HIS A N 1
ATOM 1595 C CA . HIS A 1 191 ? 18.941 0.412 -24.622 1.00 77.19 191 HIS A CA 1
ATOM 1596 C C . HIS A 1 191 ? 18.438 -0.050 -25.999 1.00 77.19 191 HIS A C 1
ATOM 1598 O O . HIS A 1 191 ? 19.162 0.021 -26.992 1.00 77.19 191 HIS A O 1
ATOM 1604 N N . ASN A 1 192 ? 17.163 -0.443 -26.094 1.00 77.75 192 ASN A N 1
ATOM 1605 C CA . ASN A 1 192 ? 16.550 -0.817 -27.366 1.00 77.75 192 ASN A CA 1
ATOM 1606 C C . ASN A 1 192 ? 16.512 0.367 -28.349 1.00 77.75 192 ASN A C 1
ATOM 1608 O O . ASN A 1 192 ? 16.867 0.212 -29.515 1.00 77.75 192 ASN A O 1
ATOM 1612 N N . GLN A 1 193 ? 16.140 1.566 -27.889 1.00 77.81 193 GLN A N 1
ATOM 1613 C CA . GLN A 1 193 ? 16.151 2.772 -28.722 1.00 77.81 193 GLN A CA 1
ATOM 1614 C C . GLN A 1 193 ? 17.553 3.094 -29.256 1.00 77.81 193 GLN A C 1
ATOM 1616 O O . GLN A 1 193 ? 17.701 3.316 -30.457 1.00 77.81 193 GLN A O 1
ATOM 1621 N N . GLN A 1 194 ? 18.584 3.065 -28.409 1.00 80.38 194 GLN A N 1
ATOM 1622 C CA . GLN A 1 194 ? 19.969 3.314 -28.826 1.00 80.38 194 GLN A CA 1
ATOM 1623 C C . GLN A 1 194 ? 20.432 2.308 -29.889 1.00 80.38 194 GLN A C 1
ATOM 1625 O O . GLN A 1 194 ? 20.932 2.704 -30.944 1.00 80.38 194 GLN A O 1
ATOM 1630 N N . ASN A 1 195 ? 20.185 1.014 -29.670 1.00 80.50 195 ASN A N 1
ATOM 1631 C CA . ASN A 1 195 ? 20.563 -0.034 -30.618 1.00 80.50 195 ASN A CA 1
ATOM 1632 C C . ASN A 1 195 ? 19.833 0.100 -31.957 1.00 80.50 195 ASN A C 1
ATOM 1634 O O . ASN A 1 195 ? 20.425 -0.179 -33.001 1.00 80.50 195 ASN A O 1
ATOM 1638 N N . LYS A 1 196 ? 18.566 0.538 -31.964 1.00 81.38 196 LYS A N 1
ATOM 1639 C CA . LYS A 1 196 ? 17.821 0.809 -33.203 1.00 81.38 196 LYS A CA 1
ATOM 1640 C C . LYS A 1 196 ? 18.520 1.878 -34.039 1.00 81.38 196 LYS A C 1
ATOM 1642 O O . LYS A 1 196 ? 18.802 1.620 -35.207 1.00 81.38 196 LYS A O 1
ATOM 1647 N N . TRP A 1 197 ? 18.860 3.020 -33.442 1.00 82.69 197 TRP A N 1
ATOM 1648 C CA . TRP A 1 197 ? 19.542 4.111 -34.146 1.00 82.69 197 TRP A CA 1
ATOM 1649 C C . TRP A 1 197 ? 20.927 3.711 -34.642 1.00 82.69 197 TRP A C 1
ATOM 1651 O O . TRP A 1 197 ? 21.268 4.005 -35.784 1.00 82.69 197 TRP A O 1
ATOM 1661 N N . TRP A 1 198 ? 21.690 2.978 -33.830 1.00 86.38 198 TRP A N 1
ATOM 1662 C CA . TRP A 1 198 ? 23.006 2.489 -34.236 1.00 86.38 198 TRP A CA 1
ATOM 1663 C C . TRP A 1 198 ? 22.908 1.504 -35.410 1.00 86.38 198 TRP A C 1
ATOM 1665 O O . TRP A 1 198 ? 23.628 1.636 -36.396 1.00 86.38 198 TRP A O 1
ATOM 1675 N N . THR A 1 199 ? 21.944 0.575 -35.359 1.00 85.31 199 THR A N 1
ATOM 1676 C CA . THR A 1 199 ? 21.677 -0.378 -36.453 1.00 85.31 199 THR A CA 1
ATOM 1677 C C . THR A 1 199 ? 21.295 0.354 -37.745 1.00 85.31 199 THR A C 1
ATOM 1679 O O . THR A 1 199 ? 21.829 0.051 -38.809 1.00 85.31 199 THR A O 1
ATOM 1682 N N . ILE A 1 200 ? 20.393 1.340 -37.658 1.00 86.25 200 ILE A N 1
ATOM 1683 C CA . ILE A 1 200 ? 19.965 2.151 -38.809 1.00 86.25 200 ILE A CA 1
ATOM 1684 C C . ILE A 1 200 ? 21.153 2.937 -39.376 1.00 86.25 200 ILE A C 1
ATOM 1686 O O . ILE A 1 200 ? 21.352 2.939 -40.588 1.00 86.25 200 ILE A O 1
ATOM 1690 N N . GLY A 1 201 ? 21.972 3.546 -38.514 1.00 89.31 201 GLY A N 1
ATOM 1691 C CA . GLY A 1 201 ? 23.179 4.266 -38.916 1.00 89.31 201 GLY A CA 1
ATOM 1692 C C . GLY A 1 201 ? 24.155 3.383 -39.696 1.00 89.31 201 GLY A C 1
ATOM 1693 O O . GLY A 1 201 ? 24.590 3.771 -40.778 1.00 89.31 201 GLY A O 1
ATOM 1694 N N . VAL A 1 202 ? 24.435 2.167 -39.210 1.00 91.38 202 VAL A N 1
ATOM 1695 C CA . VAL A 1 202 ? 25.291 1.196 -39.916 1.00 91.38 202 VAL A CA 1
ATOM 1696 C C . VAL A 1 202 ? 24.709 0.825 -41.281 1.00 91.38 202 VAL A C 1
ATOM 1698 O O . VAL A 1 202 ? 25.439 0.845 -42.268 1.00 91.38 202 VAL A O 1
ATOM 1701 N N . TYR A 1 203 ? 23.404 0.546 -41.381 1.00 89.62 203 TYR A N 1
ATOM 1702 C CA . TYR A 1 203 ? 22.766 0.230 -42.666 1.00 89.62 203 TYR A CA 1
ATOM 1703 C C . TYR A 1 203 ? 22.837 1.384 -43.669 1.00 89.62 203 TYR A C 1
ATOM 1705 O O . TYR A 1 203 ? 23.116 1.147 -44.844 1.00 89.62 203 TYR A O 1
ATOM 1713 N N . VAL A 1 204 ? 22.648 2.627 -43.218 1.00 90.25 204 VAL A N 1
ATOM 1714 C CA . VAL A 1 204 ? 22.779 3.817 -44.072 1.00 90.25 204 VAL A CA 1
ATOM 1715 C C . VAL A 1 204 ? 24.223 3.987 -44.552 1.00 90.25 204 VAL A C 1
ATOM 1717 O O . VAL A 1 204 ? 24.444 4.171 -45.748 1.00 90.25 204 VAL A O 1
ATOM 1720 N N . ILE A 1 205 ? 25.212 3.858 -43.660 1.00 94.00 205 ILE A N 1
ATOM 1721 C CA . ILE A 1 205 ? 26.638 3.964 -44.013 1.00 94.00 205 ILE A CA 1
ATOM 1722 C C . ILE A 1 205 ? 27.042 2.862 -45.003 1.00 94.00 205 ILE A C 1
ATOM 1724 O O . ILE A 1 205 ? 27.672 3.157 -46.018 1.00 94.00 205 ILE A O 1
ATOM 1728 N N . CYS A 1 206 ? 26.644 1.608 -44.758 1.00 91.38 206 CYS A N 1
ATOM 1729 C CA . CYS A 1 206 ? 26.903 0.492 -45.670 1.00 91.38 206 CYS A CA 1
ATOM 1730 C C . CYS A 1 206 ? 26.260 0.715 -47.045 1.00 91.38 206 CYS A C 1
ATOM 1732 O O . CYS A 1 206 ? 26.917 0.501 -48.063 1.00 91.38 206 CYS A O 1
ATOM 1734 N N . CYS A 1 207 ? 25.010 1.186 -47.090 1.00 89.44 207 CYS A N 1
ATOM 1735 C CA . CYS A 1 207 ? 24.322 1.489 -48.343 1.00 89.44 207 CYS A CA 1
ATOM 1736 C C . CYS A 1 207 ? 25.058 2.580 -49.139 1.00 89.44 207 CYS A C 1
ATOM 1738 O O . CYS A 1 207 ? 25.298 2.408 -50.332 1.00 89.44 207 CYS A O 1
ATOM 1740 N N . ILE A 1 208 ? 25.469 3.673 -48.484 1.00 90.81 208 ILE A N 1
ATOM 1741 C CA . ILE A 1 208 ? 26.214 4.768 -49.126 1.00 90.81 208 ILE A CA 1
ATOM 1742 C C . ILE A 1 208 ? 27.564 4.271 -49.653 1.00 90.81 208 ILE A C 1
ATOM 1744 O O . ILE A 1 208 ? 27.911 4.555 -50.798 1.00 90.81 208 ILE A O 1
ATOM 1748 N N . ALA A 1 209 ? 28.311 3.505 -48.853 1.00 90.38 209 ALA A N 1
ATOM 1749 C CA . ALA A 1 209 ? 29.622 2.990 -49.242 1.00 90.38 209 ALA A CA 1
ATOM 1750 C C . ALA A 1 209 ? 29.542 2.056 -50.462 1.00 90.38 209 ALA A C 1
ATOM 1752 O O . ALA A 1 209 ? 30.329 2.205 -51.396 1.00 90.38 209 ALA A O 1
ATOM 1753 N N . ILE A 1 210 ? 28.573 1.132 -50.488 1.00 87.44 210 ILE A N 1
ATOM 1754 C CA . ILE A 1 210 ? 28.382 0.195 -51.609 1.00 87.44 210 ILE A CA 1
ATOM 1755 C C . ILE A 1 210 ? 27.970 0.945 -52.881 1.00 87.44 210 ILE A C 1
ATOM 1757 O O . ILE A 1 210 ? 28.531 0.698 -53.949 1.00 87.44 210 ILE A O 1
ATOM 1761 N N . VAL A 1 211 ? 27.035 1.894 -52.777 1.00 85.44 211 VAL A N 1
ATOM 1762 C CA . VAL A 1 211 ? 26.595 2.707 -53.922 1.00 85.44 211 VAL A CA 1
ATOM 1763 C C . VAL A 1 211 ? 27.742 3.569 -54.457 1.00 85.44 211 VAL A C 1
ATOM 1765 O O . VAL A 1 211 ? 27.964 3.602 -55.665 1.00 85.44 211 VAL A O 1
ATOM 1768 N N . ALA A 1 212 ? 28.522 4.210 -53.583 1.00 85.81 212 ALA A N 1
ATOM 1769 C CA . ALA A 1 212 ? 29.681 5.006 -53.984 1.00 85.81 212 ALA A CA 1
ATOM 1770 C C . ALA A 1 212 ? 30.742 4.154 -54.703 1.00 85.81 212 ALA A C 1
ATOM 1772 O O . ALA A 1 212 ? 31.238 4.559 -55.752 1.00 85.81 212 ALA A O 1
ATOM 1773 N N . GLN A 1 213 ? 31.039 2.951 -54.197 1.00 84.38 213 GLN A N 1
ATOM 1774 C CA . GLN A 1 213 ? 31.946 2.000 -54.854 1.00 84.38 213 GLN A CA 1
ATOM 1775 C C . GLN A 1 213 ? 31.427 1.545 -56.232 1.00 84.38 213 GLN A C 1
ATOM 1777 O O . GLN A 1 213 ? 32.198 1.431 -57.186 1.00 84.38 213 GLN A O 1
ATOM 1782 N N . MET A 1 214 ? 30.114 1.341 -56.387 1.00 81.88 214 MET A N 1
ATOM 1783 C CA . MET A 1 214 ? 29.509 1.001 -57.685 1.00 81.88 214 MET A CA 1
ATOM 1784 C C . MET A 1 214 ? 29.540 2.150 -58.699 1.00 81.88 214 MET A C 1
ATOM 1786 O O . MET A 1 214 ? 29.633 1.897 -59.899 1.00 81.88 214 MET A O 1
ATOM 1790 N N . ILE A 1 215 ? 29.479 3.402 -58.238 1.00 80.56 215 ILE A N 1
ATOM 1791 C CA . ILE A 1 215 ? 29.568 4.590 -59.101 1.00 80.56 215 ILE A CA 1
ATOM 1792 C C . ILE A 1 215 ? 31.025 4.854 -59.506 1.00 80.56 215 ILE A C 1
ATOM 1794 O O . ILE A 1 215 ? 31.307 5.135 -60.670 1.00 80.56 215 ILE A O 1
ATOM 1798 N N . LEU A 1 216 ? 31.963 4.727 -58.563 1.00 81.75 216 LEU A N 1
ATOM 1799 C CA . LEU A 1 216 ? 33.393 4.966 -58.790 1.00 81.75 216 LEU A CA 1
ATOM 1800 C C . LEU A 1 216 ? 34.067 3.888 -59.653 1.00 81.75 216 LEU A C 1
ATOM 1802 O O . LEU A 1 216 ? 35.123 4.156 -60.217 1.00 81.75 216 LEU A O 1
ATOM 1806 N N . SER A 1 217 ? 33.471 2.702 -59.805 1.00 77.62 217 SER A N 1
ATOM 1807 C CA . SER A 1 217 ? 34.012 1.617 -60.641 1.00 77.62 217 SER A CA 1
ATOM 1808 C C . SER A 1 217 ? 33.708 1.742 -62.149 1.00 77.62 217 SER A C 1
ATOM 1810 O O . SER A 1 217 ? 34.073 0.850 -62.907 1.00 77.62 217 SER A O 1
ATOM 1812 N N . TRP A 1 218 ? 33.113 2.858 -62.610 1.00 63.47 218 TRP A N 1
ATOM 1813 C CA . TRP A 1 218 ? 33.032 3.272 -64.032 1.00 63.47 218 TRP A CA 1
ATOM 1814 C C . TRP A 1 218 ? 32.458 2.224 -65.022 1.00 63.47 218 TRP A C 1
ATOM 1816 O O . TRP A 1 218 ? 32.785 2.230 -66.207 1.00 63.47 218 TRP A O 1
ATOM 1826 N N . GLN A 1 219 ? 31.550 1.343 -64.589 1.00 64.25 219 GLN A N 1
ATOM 1827 C CA . GLN A 1 219 ? 30.858 0.398 -65.481 1.00 64.25 219 GLN A CA 1
ATOM 1828 C C . GLN A 1 219 ? 29.462 0.937 -65.861 1.00 64.25 219 GLN A C 1
ATOM 1830 O O . GLN A 1 219 ? 28.584 1.025 -65.008 1.00 64.25 219 GLN A O 1
ATOM 1835 N N . SER A 1 220 ? 29.199 1.253 -67.139 1.00 66.31 220 SER A N 1
ATOM 1836 C CA . SER A 1 220 ? 27.956 1.931 -67.588 1.00 66.31 220 SER A CA 1
ATOM 1837 C C . SER A 1 220 ? 26.629 1.207 -67.284 1.00 66.31 220 SER A C 1
ATOM 1839 O O . SER A 1 220 ? 25.570 1.817 -67.386 1.00 66.31 220 SER A O 1
ATOM 1841 N N . SER A 1 221 ? 26.652 -0.078 -66.911 1.00 69.31 221 SER A N 1
ATOM 1842 C CA . SER A 1 221 ? 25.454 -0.872 -66.570 1.00 69.31 221 SER A CA 1
ATOM 1843 C C . SER A 1 221 ? 25.215 -1.065 -65.062 1.00 69.31 221 SER A C 1
ATOM 1845 O O . SER A 1 221 ? 24.289 -1.781 -64.685 1.00 69.31 221 SER A O 1
ATOM 1847 N N . SER A 1 222 ? 26.003 -0.448 -64.173 1.00 69.69 222 SER A N 1
ATOM 1848 C CA . SER A 1 222 ? 25.916 -0.697 -62.720 1.00 69.69 222 SER A CA 1
ATOM 1849 C C . SER A 1 222 ? 24.695 -0.069 -62.020 1.00 69.69 222 SER A C 1
ATOM 1851 O O . SER A 1 222 ? 24.354 -0.467 -60.905 1.00 69.69 222 SER A O 1
ATOM 1853 N N . TYR A 1 223 ? 23.982 0.860 -62.665 1.00 77.50 223 TYR A N 1
ATOM 1854 C CA . TYR A 1 223 ? 22.904 1.641 -62.040 1.00 77.50 223 TYR A CA 1
ATOM 1855 C C . TYR A 1 223 ? 21.682 0.820 -61.595 1.00 77.50 223 TYR A C 1
ATOM 1857 O O . TYR A 1 223 ? 21.106 1.104 -60.545 1.00 77.50 223 TYR A O 1
ATOM 1865 N N . LEU A 1 224 ? 21.292 -0.217 -62.347 1.00 79.44 224 LEU A N 1
ATOM 1866 C CA . LEU A 1 224 ? 20.144 -1.065 -61.985 1.00 79.44 224 LEU A CA 1
ATOM 1867 C C . LEU A 1 224 ? 20.419 -1.881 -60.718 1.00 79.44 224 LEU A C 1
ATOM 1869 O O . LEU A 1 224 ? 19.562 -2.003 -59.842 1.00 79.44 224 LEU A O 1
ATOM 1873 N N . LEU A 1 225 ? 21.639 -2.405 -60.607 1.00 77.69 225 LEU A N 1
ATOM 1874 C CA . LEU A 1 225 ? 22.057 -3.207 -59.467 1.00 77.69 225 LEU A CA 1
ATOM 1875 C C . LEU A 1 225 ? 22.240 -2.331 -58.216 1.00 77.69 225 LEU A C 1
ATOM 1877 O O . LEU A 1 225 ? 21.814 -2.723 -57.131 1.00 77.69 225 LEU A O 1
ATOM 1881 N N . ALA A 1 226 ? 22.756 -1.107 -58.377 1.00 79.75 226 ALA A N 1
ATOM 1882 C CA . ALA A 1 226 ? 22.802 -0.112 -57.306 1.00 79.75 226 ALA A CA 1
ATOM 1883 C C . ALA A 1 226 ? 21.395 0.253 -56.791 1.00 79.75 226 ALA A C 1
ATOM 1885 O O . ALA A 1 226 ? 21.174 0.297 -55.581 1.00 79.75 226 ALA A O 1
ATOM 1886 N N . GLY A 1 227 ? 20.421 0.441 -57.691 1.00 82.88 227 GLY A N 1
ATOM 1887 C CA . GLY A 1 227 ? 19.025 0.694 -57.320 1.00 82.88 227 GLY A CA 1
ATOM 1888 C C . GLY A 1 227 ? 18.398 -0.453 -56.519 1.00 82.88 227 GLY A C 1
ATOM 1889 O O . GLY A 1 227 ? 17.753 -0.211 -55.499 1.00 82.88 227 GLY A O 1
ATOM 1890 N N . PHE A 1 228 ? 18.640 -1.705 -56.920 1.00 85.81 228 PHE A N 1
ATOM 1891 C CA . PHE A 1 228 ? 18.166 -2.881 -56.183 1.00 85.81 228 PHE A CA 1
ATOM 1892 C C . PHE A 1 228 ? 18.751 -2.955 -54.765 1.00 85.81 228 PHE A C 1
ATOM 1894 O O . PHE A 1 228 ? 18.014 -3.178 -53.805 1.00 85.81 228 PHE A O 1
ATOM 1901 N N . VAL A 1 229 ? 20.056 -2.703 -54.613 1.00 85.75 229 VAL A N 1
ATOM 1902 C CA . VAL A 1 229 ? 20.725 -2.677 -53.302 1.00 85.75 229 VAL A CA 1
ATOM 1903 C C . VAL A 1 229 ? 20.099 -1.620 -52.389 1.00 85.75 229 VAL A C 1
ATOM 1905 O O . VAL A 1 229 ? 19.773 -1.922 -51.242 1.00 85.75 229 VAL A O 1
ATOM 1908 N N . VAL A 1 230 ? 19.852 -0.410 -52.901 1.00 87.44 230 VAL A N 1
ATOM 1909 C CA . VAL A 1 230 ? 19.189 0.661 -52.137 1.00 87.44 230 VAL A CA 1
ATOM 1910 C C . VAL A 1 230 ? 17.789 0.238 -51.683 1.00 87.44 230 VAL A C 1
ATOM 1912 O O . VAL A 1 230 ? 17.451 0.419 -50.515 1.00 87.44 230 VAL A O 1
ATOM 1915 N N . ILE A 1 231 ? 16.989 -0.377 -52.561 1.00 88.88 231 ILE A N 1
ATOM 1916 C CA . ILE A 1 231 ? 15.639 -0.857 -52.220 1.00 88.88 231 ILE A CA 1
ATOM 1917 C C . ILE A 1 231 ? 15.691 -1.917 -51.109 1.00 88.88 231 ILE A C 1
ATOM 1919 O O . ILE A 1 231 ? 14.895 -1.853 -50.172 1.00 88.88 231 ILE A O 1
ATOM 1923 N N . VAL A 1 232 ? 16.645 -2.852 -51.163 1.00 90.06 232 VAL A N 1
ATOM 1924 C CA . VAL A 1 232 ? 16.832 -3.870 -50.115 1.00 90.06 232 VAL A CA 1
ATOM 1925 C C . VAL A 1 232 ? 17.213 -3.228 -48.779 1.00 90.06 232 VAL A C 1
ATOM 1927 O O . VAL A 1 232 ? 16.626 -3.568 -47.754 1.00 90.06 232 VAL A O 1
ATOM 1930 N N . PHE A 1 233 ? 18.139 -2.265 -48.760 1.00 88.50 233 PHE A N 1
ATOM 1931 C CA . PHE A 1 233 ? 18.504 -1.565 -47.522 1.00 88.50 233 PHE A CA 1
ATOM 1932 C C . PHE A 1 233 ? 17.351 -0.722 -46.961 1.00 88.50 233 PHE A C 1
ATOM 1934 O O . PHE A 1 233 ? 17.125 -0.745 -45.751 1.00 88.50 233 PHE A O 1
ATOM 1941 N N . ILE A 1 234 ? 16.572 -0.044 -47.811 1.00 88.06 234 ILE A N 1
ATOM 1942 C CA . ILE A 1 234 ? 15.347 0.662 -47.396 1.00 88.06 234 ILE A CA 1
ATOM 1943 C C . ILE A 1 234 ? 14.351 -0.324 -46.779 1.00 88.06 234 ILE A C 1
ATOM 1945 O O . ILE A 1 234 ? 13.776 -0.037 -45.728 1.00 88.06 234 ILE A O 1
ATOM 1949 N N . PHE A 1 235 ? 14.179 -1.503 -47.381 1.00 89.00 235 PHE A N 1
ATOM 1950 C CA . PHE A 1 235 ? 13.311 -2.550 -46.852 1.00 89.00 235 PHE A CA 1
ATOM 1951 C C . PHE A 1 235 ? 13.792 -3.075 -45.489 1.00 89.00 235 PHE A C 1
ATOM 1953 O O . PHE A 1 235 ? 12.986 -3.200 -44.568 1.00 89.00 235 PHE A O 1
ATOM 1960 N N . LEU A 1 236 ? 15.096 -3.314 -45.312 1.00 86.62 236 LEU A N 1
ATOM 1961 C CA . LEU A 1 236 ? 15.674 -3.739 -44.028 1.00 86.62 236 LEU A CA 1
ATOM 1962 C C . LEU A 1 236 ? 15.539 -2.658 -42.944 1.00 86.62 236 LEU A C 1
ATOM 1964 O O . LEU A 1 236 ? 15.211 -2.971 -41.798 1.00 86.62 236 LEU A O 1
ATOM 1968 N N . ILE A 1 237 ? 15.732 -1.383 -43.295 1.00 84.75 237 ILE A N 1
ATOM 1969 C CA . ILE A 1 237 ? 15.501 -0.248 -42.388 1.00 84.75 237 ILE A CA 1
ATOM 1970 C C . ILE A 1 237 ? 14.020 -0.177 -42.003 1.00 84.75 237 ILE A C 1
ATOM 1972 O O . ILE A 1 237 ? 13.701 -0.056 -40.821 1.00 84.75 237 ILE A O 1
ATOM 1976 N N . TYR A 1 238 ? 13.108 -0.320 -42.967 1.00 85.00 238 TYR A N 1
ATOM 1977 C CA . TYR A 1 238 ? 11.668 -0.350 -42.715 1.00 85.00 238 TYR A CA 1
ATOM 1978 C C . TYR A 1 238 ? 11.273 -1.509 -41.789 1.00 85.00 238 TYR A C 1
ATOM 1980 O O . TYR A 1 238 ? 10.549 -1.311 -40.811 1.00 85.00 238 TYR A O 1
ATOM 1988 N N . GLN A 1 239 ? 11.806 -2.708 -42.032 1.00 82.44 239 GLN A N 1
ATOM 1989 C CA . GLN A 1 239 ? 11.585 -3.871 -41.178 1.00 82.44 239 GLN A CA 1
ATOM 1990 C C . GLN A 1 239 ? 12.119 -3.635 -39.757 1.00 82.44 239 GLN A C 1
ATOM 1992 O O . GLN A 1 239 ? 11.462 -4.006 -38.787 1.00 82.44 239 GLN A O 1
ATOM 1997 N N . ARG A 1 240 ? 13.275 -2.975 -39.611 1.00 82.06 240 ARG A N 1
ATOM 1998 C CA . ARG A 1 240 ? 13.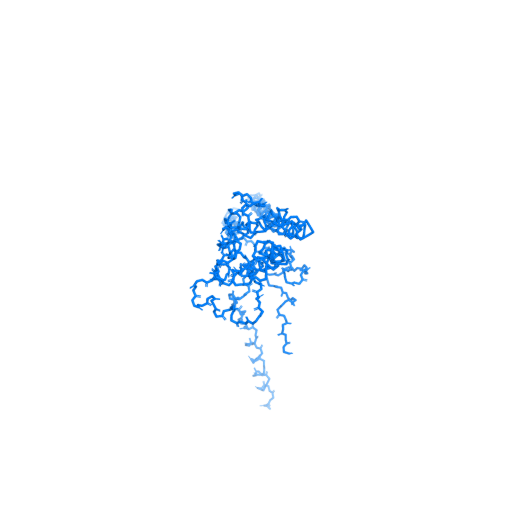872 -2.647 -38.307 1.00 82.06 240 ARG A CA 1
ATOM 1999 C C . ARG A 1 240 ? 13.110 -1.558 -37.548 1.00 82.06 240 ARG A C 1
ATOM 2001 O O . ARG A 1 240 ? 13.066 -1.607 -36.323 1.00 82.06 240 ARG A O 1
ATOM 2008 N N . LEU A 1 241 ? 12.510 -0.597 -38.251 1.00 79.25 241 LEU A N 1
ATOM 2009 C CA . LEU A 1 241 ? 11.637 0.418 -37.653 1.00 79.25 241 LEU A CA 1
ATOM 2010 C C . LEU A 1 241 ? 10.327 -0.192 -37.144 1.00 79.25 241 LEU A C 1
ATOM 2012 O O . LEU A 1 241 ? 9.811 0.243 -36.117 1.00 79.25 241 LEU A O 1
ATOM 2016 N N . ARG A 1 242 ? 9.805 -1.205 -37.848 1.00 76.94 242 ARG A N 1
ATOM 2017 C CA . ARG A 1 242 ? 8.535 -1.856 -37.507 1.00 76.94 242 ARG A CA 1
ATOM 2018 C C . ARG A 1 242 ? 8.677 -2.960 -36.457 1.00 76.94 242 ARG A C 1
ATOM 2020 O O . ARG A 1 242 ? 7.768 -3.145 -35.655 1.00 76.94 242 ARG A O 1
ATOM 2027 N N . ASN A 1 243 ? 9.804 -3.671 -36.443 1.00 71.44 243 ASN A N 1
ATOM 2028 C CA . ASN A 1 243 ? 10.028 -4.795 -35.539 1.00 71.44 243 ASN A CA 1
ATOM 2029 C C . ASN A 1 243 ? 10.885 -4.364 -34.343 1.00 71.44 243 ASN A C 1
ATOM 2031 O O . ASN A 1 243 ? 12.107 -4.236 -34.447 1.00 71.44 243 ASN A O 1
ATOM 2035 N N . GLU A 1 244 ? 10.259 -4.182 -33.179 1.00 65.00 244 GLU A N 1
ATOM 2036 C CA . GLU A 1 244 ? 11.001 -4.072 -31.923 1.00 65.00 244 GLU A CA 1
ATOM 2037 C C . GLU A 1 244 ? 11.519 -5.460 -31.516 1.00 65.00 244 GLU A C 1
ATOM 2039 O O . GLU A 1 244 ? 10.718 -6.390 -31.403 1.00 65.00 244 GLU A O 1
ATOM 2044 N N . PRO A 1 245 ? 12.832 -5.656 -31.290 1.00 61.81 245 PRO A N 1
ATOM 2045 C CA . PRO A 1 245 ? 13.299 -6.916 -30.737 1.00 61.81 245 PRO A CA 1
ATOM 2046 C C . PRO A 1 245 ? 12.741 -7.068 -29.318 1.00 61.81 245 PRO A C 1
ATOM 2048 O O . PRO A 1 245 ? 12.907 -6.182 -28.477 1.00 61.81 245 PRO A O 1
ATOM 2051 N N . VAL A 1 246 ? 12.087 -8.198 -29.047 1.00 58.88 246 VAL A N 1
ATOM 2052 C CA . VAL A 1 246 ? 11.639 -8.546 -27.696 1.00 58.88 246 VAL A CA 1
ATOM 2053 C C . VAL A 1 246 ? 12.870 -8.963 -26.893 1.00 58.88 246 VAL A C 1
ATOM 2055 O O . VAL A 1 246 ? 13.302 -10.113 -26.938 1.00 58.88 246 VAL A O 1
ATOM 2058 N N . VAL A 1 247 ? 13.492 -8.006 -26.206 1.00 60.00 247 VAL A N 1
ATOM 2059 C CA . VAL A 1 247 ? 14.653 -8.268 -25.349 1.00 60.00 247 VAL A CA 1
ATOM 2060 C C . VAL A 1 247 ? 14.161 -8.607 -23.944 1.00 60.00 247 VAL A C 1
ATOM 2062 O O . VAL A 1 247 ? 13.763 -7.732 -23.172 1.00 60.00 247 VAL A O 1
ATOM 2065 N N . TYR A 1 248 ? 14.200 -9.891 -23.593 1.00 62.16 248 TYR A N 1
ATOM 2066 C CA . TYR A 1 248 ? 14.017 -10.335 -22.215 1.00 62.16 248 TYR A CA 1
ATOM 2067 C C . TYR A 1 248 ? 15.342 -10.150 -21.459 1.00 62.16 248 TYR A C 1
ATOM 2069 O O . TYR A 1 248 ? 16.253 -10.966 -21.558 1.00 62.16 248 TYR A O 1
ATOM 2077 N N . GLY A 1 249 ? 15.479 -9.031 -20.743 1.00 65.75 249 GLY A N 1
ATOM 2078 C CA . GLY A 1 249 ? 16.601 -8.818 -19.822 1.00 65.75 249 GLY A CA 1
ATOM 2079 C C . GLY A 1 249 ? 16.467 -9.654 -18.538 1.00 65.75 249 GLY A C 1
ATOM 2080 O O . GLY A 1 249 ? 15.371 -10.168 -18.270 1.00 65.75 249 GLY A O 1
ATOM 2081 N N . PRO A 1 250 ? 17.530 -9.737 -17.714 1.00 72.69 250 PRO A N 1
ATOM 2082 C CA . PRO A 1 250 ? 17.450 -10.350 -16.392 1.00 72.69 250 PRO A CA 1
ATOM 2083 C C . PRO A 1 250 ? 16.337 -9.677 -15.584 1.00 72.69 250 PRO A C 1
ATOM 2085 O O . PRO A 1 250 ? 16.215 -8.451 -15.559 1.00 72.69 250 PRO A O 1
ATOM 2088 N N . ARG A 1 251 ? 15.470 -10.489 -14.993 1.00 72.44 251 ARG A N 1
ATOM 2089 C CA . ARG A 1 251 ? 14.422 -10.075 -14.055 1.00 72.44 251 ARG A CA 1
ATOM 2090 C C . ARG A 1 251 ? 14.350 -11.105 -12.946 1.00 72.44 251 ARG A C 1
ATOM 2092 O O . ARG A 1 251 ? 14.599 -12.280 -13.194 1.00 72.44 251 ARG A O 1
ATOM 2099 N N . GLU A 1 252 ? 13.995 -10.695 -11.744 1.00 77.00 252 GLU A N 1
ATOM 2100 C CA . GLU A 1 252 ? 13.789 -11.642 -10.655 1.00 77.00 252 GLU A CA 1
ATOM 2101 C C . GLU A 1 252 ? 12.392 -12.257 -10.748 1.00 77.00 252 GLU A C 1
ATOM 2103 O O . GLU A 1 252 ? 11.397 -11.582 -11.029 1.00 77.00 252 GLU A O 1
ATOM 2108 N N . CYS A 1 253 ? 12.303 -13.572 -10.557 1.00 77.62 253 CYS A N 1
ATOM 2109 C CA . CYS A 1 253 ? 11.015 -14.240 -10.448 1.00 77.62 253 CYS A CA 1
ATOM 2110 C C . CYS A 1 253 ? 10.332 -13.837 -9.138 1.00 77.62 253 CYS A C 1
ATOM 2112 O O . CYS A 1 253 ? 10.921 -13.981 -8.069 1.00 77.62 253 CYS A O 1
ATOM 2114 N N . ARG A 1 254 ? 9.059 -13.432 -9.195 1.00 70.88 254 ARG A N 1
ATOM 2115 C CA . ARG A 1 254 ? 8.335 -12.944 -8.010 1.00 70.88 254 ARG A CA 1
ATOM 2116 C C . ARG A 1 254 ? 7.934 -14.046 -7.032 1.00 70.88 254 ARG A C 1
ATOM 2118 O O . ARG A 1 254 ? 7.561 -13.744 -5.909 1.00 70.88 254 ARG A O 1
ATOM 2125 N N . LYS A 1 255 ? 8.030 -15.310 -7.451 1.00 72.88 255 LYS A N 1
ATOM 2126 C CA . LYS A 1 255 ? 7.674 -16.480 -6.641 1.00 72.88 255 LYS A CA 1
ATOM 2127 C C . LYS A 1 255 ? 8.884 -17.205 -6.044 1.00 72.88 255 LYS A C 1
ATOM 2129 O O . LYS A 1 255 ? 8.761 -17.788 -4.976 1.00 72.88 255 LYS A O 1
ATOM 2134 N N . CYS A 1 256 ? 10.034 -17.214 -6.726 1.00 81.38 256 CYS A N 1
ATOM 2135 C CA . CYS A 1 256 ? 11.236 -17.922 -6.256 1.00 81.38 256 CYS A CA 1
ATOM 2136 C C . CYS A 1 256 ? 12.483 -17.044 -6.103 1.00 81.38 256 CYS A C 1
ATOM 2138 O O . CYS A 1 256 ? 13.547 -17.590 -5.823 1.00 81.38 256 CYS A O 1
ATOM 2140 N N . PHE A 1 257 ? 12.383 -15.734 -6.351 1.00 76.81 257 PHE A N 1
ATOM 2141 C CA . PHE A 1 257 ? 13.458 -14.745 -6.179 1.00 76.81 257 PHE A CA 1
ATOM 2142 C C . PHE A 1 257 ? 14.766 -15.063 -6.928 1.00 76.81 257 PHE A C 1
ATOM 2144 O O . PHE A 1 257 ? 15.837 -14.574 -6.593 1.00 76.81 257 PHE A O 1
ATOM 2151 N N . ARG A 1 258 ? 14.701 -15.898 -7.974 1.00 81.81 258 ARG A N 1
ATOM 2152 C CA . ARG A 1 258 ? 15.848 -16.208 -8.840 1.00 81.81 258 ARG A CA 1
ATOM 2153 C C . ARG A 1 258 ? 15.827 -15.316 -10.068 1.00 81.81 258 ARG A C 1
ATOM 2155 O O . ARG A 1 258 ? 14.757 -15.060 -10.622 1.00 81.81 258 ARG A O 1
ATOM 2162 N N . ILE A 1 259 ? 17.009 -14.925 -10.532 1.00 82.94 259 ILE A N 1
ATOM 2163 C CA . ILE A 1 259 ? 17.178 -14.199 -11.791 1.00 82.94 259 ILE A CA 1
ATOM 2164 C C . ILE A 1 259 ? 16.800 -15.128 -12.952 1.00 82.94 259 ILE A C 1
ATOM 2166 O O . ILE A 1 259 ? 17.309 -16.245 -13.078 1.00 82.94 259 ILE A O 1
ATOM 2170 N N . ILE A 1 260 ? 15.881 -14.666 -13.795 1.00 81.81 260 ILE A N 1
ATOM 2171 C CA . ILE A 1 260 ? 15.392 -15.354 -14.988 1.00 81.81 260 ILE A CA 1
ATOM 2172 C C . ILE A 1 260 ? 15.538 -14.445 -16.211 1.00 81.81 260 ILE A C 1
ATOM 2174 O O . ILE A 1 260 ? 15.393 -13.226 -16.131 1.00 81.81 260 ILE A O 1
ATOM 2178 N N . TYR A 1 261 ? 15.808 -15.066 -17.356 1.00 76.25 261 TYR A N 1
ATOM 2179 C CA . TYR A 1 261 ? 15.974 -14.397 -18.655 1.00 76.25 261 TYR A CA 1
ATOM 2180 C C . TYR A 1 261 ? 14.814 -14.696 -19.612 1.00 76.25 261 TYR A C 1
ATOM 2182 O O . TYR A 1 261 ? 14.823 -14.291 -20.769 1.00 76.25 261 TYR A O 1
ATOM 2190 N N . THR A 1 262 ? 13.815 -15.437 -19.140 1.00 69.38 262 THR A N 1
ATOM 2191 C CA . THR A 1 262 ? 12.661 -15.889 -19.914 1.00 69.38 262 THR A CA 1
ATOM 2192 C C . THR A 1 262 ? 11.381 -15.177 -19.459 1.00 69.38 262 THR A C 1
ATOM 2194 O O . THR A 1 262 ? 11.302 -14.714 -18.312 1.00 69.38 262 THR A O 1
ATOM 2197 N N . PRO A 1 263 ? 10.368 -15.057 -20.343 1.00 67.12 263 PRO A N 1
ATOM 2198 C CA . PRO A 1 263 ? 9.059 -14.515 -19.972 1.00 67.12 263 PRO A CA 1
ATOM 2199 C C . PRO A 1 263 ? 8.407 -15.311 -18.835 1.00 67.12 263 PRO A C 1
ATOM 2201 O O . PRO A 1 263 ? 7.935 -14.714 -17.868 1.00 67.12 263 PRO A O 1
ATOM 2204 N N . ASP A 1 264 ? 8.492 -16.638 -18.882 1.00 74.19 264 ASP A N 1
ATOM 2205 C CA . ASP A 1 264 ? 8.009 -17.522 -17.821 1.00 74.19 264 ASP A CA 1
ATOM 2206 C C . ASP A 1 264 ? 9.169 -18.034 -16.959 1.00 74.19 264 ASP A C 1
ATOM 2208 O O . ASP A 1 264 ? 10.270 -18.285 -17.459 1.00 74.19 264 ASP A O 1
ATOM 2212 N N . CYS A 1 265 ? 8.942 -18.197 -15.652 1.00 77.69 265 CYS A N 1
ATOM 2213 C CA . CYS A 1 265 ? 9.969 -18.701 -14.743 1.00 77.69 265 CYS A CA 1
ATOM 2214 C C . CYS A 1 265 ? 10.186 -20.218 -14.930 1.00 77.69 265 CYS A C 1
ATOM 2216 O O . CYS A 1 265 ? 9.283 -21.002 -14.619 1.00 77.69 265 CYS A O 1
ATOM 2218 N N . PRO A 1 266 ? 11.395 -20.673 -15.317 1.00 77.19 266 PRO A N 1
ATOM 2219 C CA . PRO A 1 266 ? 11.687 -22.094 -15.522 1.00 77.19 266 PRO A CA 1
ATOM 2220 C C . PRO A 1 266 ? 11.735 -22.896 -14.211 1.00 77.19 266 PRO A C 1
ATOM 2222 O O . PRO A 1 266 ? 11.726 -24.129 -14.235 1.00 77.19 266 PRO A O 1
ATOM 2225 N N . TYR A 1 267 ? 11.801 -22.209 -13.067 1.00 79.38 267 TYR A N 1
ATOM 2226 C CA . TYR A 1 267 ? 11.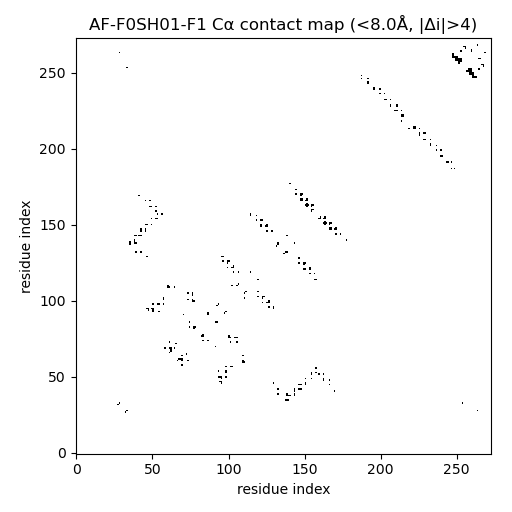866 -22.813 -11.736 1.00 79.38 267 TYR A CA 1
ATOM 2227 C C . TYR A 1 267 ? 10.483 -22.982 -11.098 1.00 79.38 267 TYR A C 1
ATOM 2229 O O . TYR A 1 267 ? 10.265 -23.937 -10.363 1.00 79.38 267 TYR A O 1
ATOM 2237 N N . CYS A 1 268 ? 9.535 -22.088 -11.391 1.00 78.50 268 CYS A N 1
ATOM 2238 C CA . CYS A 1 268 ? 8.203 -22.112 -10.779 1.00 78.50 268 CYS A CA 1
ATOM 2239 C C . CYS A 1 268 ? 7.190 -22.977 -11.539 1.00 78.50 268 CYS A C 1
ATOM 2241 O O . CYS A 1 268 ? 6.153 -23.316 -10.973 1.00 78.50 268 CYS A O 1
ATOM 2243 N N . GLY A 1 269 ? 7.489 -23.327 -12.797 1.00 65.25 269 GLY A N 1
ATOM 2244 C CA . GLY A 1 269 ? 6.624 -24.118 -13.679 1.00 65.25 269 GLY A CA 1
ATOM 2245 C C . GLY A 1 269 ? 6.834 -25.636 -13.641 1.00 65.25 269 GLY A C 1
ATOM 2246 O O . GLY A 1 269 ? 6.097 -26.352 -14.307 1.00 65.25 269 GLY A O 1
ATOM 2247 N N . ARG A 1 270 ? 7.794 -26.166 -12.869 1.00 53.38 270 ARG A N 1
ATOM 2248 C CA . ARG A 1 270 ? 7.965 -27.622 -12.702 1.00 53.38 270 ARG A CA 1
ATOM 2249 C C . ARG A 1 270 ? 7.317 -28.110 -11.409 1.00 53.38 270 ARG A C 1
ATOM 2251 O O . ARG A 1 270 ? 8.000 -28.417 -10.440 1.00 53.38 270 ARG A O 1
ATOM 2258 N N . LYS A 1 271 ? 5.989 -28.228 -11.421 1.00 47.88 271 LYS A N 1
ATOM 2259 C CA . LYS A 1 271 ? 5.331 -29.327 -10.702 1.00 47.88 271 LYS A CA 1
ATOM 2260 C C . LYS A 1 271 ? 5.244 -30.493 -11.683 1.00 47.88 271 LYS A C 1
ATOM 2262 O O . LYS A 1 271 ? 4.229 -30.667 -12.346 1.00 47.88 271 LYS A O 1
ATOM 2267 N N . ASN A 1 272 ? 6.349 -31.218 -11.843 1.00 40.75 272 ASN A N 1
ATOM 2268 C CA . ASN A 1 272 ? 6.269 -32.545 -12.436 1.00 40.75 272 ASN A CA 1
ATOM 2269 C C . ASN A 1 272 ? 5.715 -33.480 -11.358 1.00 40.75 272 ASN A C 1
ATOM 2271 O O . ASN A 1 272 ? 6.160 -33.403 -10.214 1.00 40.75 272 ASN A O 1
ATOM 2275 N N . ASN A 1 273 ? 4.718 -34.259 -11.773 1.00 37.34 273 ASN A N 1
ATOM 2276 C CA . ASN A 1 273 ? 4.177 -35.472 -11.159 1.00 37.34 273 ASN A CA 1
ATOM 2277 C C . ASN A 1 273 ? 5.133 -36.185 -10.191 1.00 37.34 273 ASN A C 1
ATOM 2279 O O . ASN A 1 273 ? 6.293 -36.419 -10.606 1.00 37.34 273 ASN A O 1
#

pLDDT: mean 80.76, std 17.5, range [35.28, 98.31]

Foldseek 3Di:
DPDVVVVVVVVVVVVVVVPPPDPDPPPVQAVVVVQQVVLLVLLQVLLVLLLVQQVVLLQVQLCVQPNPCSLVLLLVLDPDPVSNVQCPDPDGDGGSQSSLSSCQVCVVVGVCVQDDPVLNVLSVLLNVLVVCSVVVHGDDLVNSLSNLVSSLVNCVSSVVNVSSVVSVVSSVVSVVVVVVVVVVVVVLVVVLVVVLVVVLVVLVVVLVVVLVVLVVVPDPPSVVVNVVSVVVSVVVNVVSVVDRPPFQDWDADPPPRDTDSDSGDPVVPPPDD

Mean predicted aligned error: 13.0 Å

InterPro domains:
  I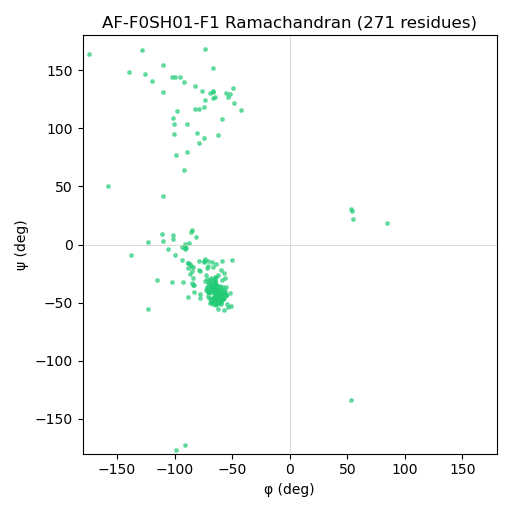PR041650 Swt1-like HEPN [PF18731] (46-159)

Secondary structure (DSSP, 8-state):
--SSSSHHHHHHTTTSSS---PPP--GGG-HHHHHHHHHHHHHHHHHHHHHHHHHHHHHHHHHHHHGGGHHHHHHHT--SHHHHGGG-SSS----HHHHHHHHHHTTTTTGGGTS-HHHHHHHHHHHHHHHHHHTT----HHHHHHHHHHHHHHHHHHT-HHHHHHHHHHHHHHHHHHHHHHHHHHHHHHHHHHHHHHHHHHHHHHHHHHHHHHHHT--TTTHHHHHHHHHHHHHHHHHHHH--------EE-TTT--EE-SSS-TTTS----

Radius of gyration: 32.58 Å; Cα contacts (8 Å, |Δi|>4): 187; chains: 1; bounding box: 62×70×99 Å

Nearest PDB structures (foldseek):
  8i7r-assembly1_C9  TM=2.225E-01  e=3.168E+00  Mus musculus
  4nqi-assembly2_D  TM=2.220E-01  e=7.958E+00  Dictyostelium discoideum